Protein AF-A0A7G8WCY5-F1 (afdb_monomer)

Solvent-accessible surface area (backbone atoms only — not comparable to full-atom values): 10434 Å² total; per-residue (Å²): 122,79,74,61,56,57,56,55,52,57,62,65,61,63,67,68,77,72,68,77,76,74,60,59,56,61,52,53,50,49,52,48,36,72,73,48,46,48,73,78,58,65,67,97,54,50,36,30,40,34,45,41,48,87,34,16,35,56,84,77,87,70,72,72,60,52,66,82,72,78,49,89,73,89,59,45,85,53,45,38,66,47,57,78,58,55,61,50,32,74,36,85,90,29,90,60,20,52,54,87,59,90,84,58,59,69,85,56,36,41,85,38,97,58,63,79,78,78,68,34,29,46,28,37,42,73,52,24,28,45,74,89,59,65,80,50,34,35,33,42,40,36,44,36,45,93,52,39,38,36,36,35,36,37,33,25,45,86,84,56,46,78,75,52,72,47,78,49,77,45,73,62,83,78,86,128

Sequence (176 aa):
MKKYILLIFLLNLGIGIAQTEFPFYEQIAFDFYQSKLIDSFPTKKKVKVYPYVMDFHPSGNAFSYPNCLGVTWKGSEQFKKLESYVETQNNIDSERFELDFTKLNKRKFKIKKRGIGNYPRLHITAPHKEKNGTDRIFLNIHETHKDIYVTYYLEFNEKGQIIDWCKGIDEIIRTY

Secondary structure (DSSP, 8-state):
-HHHHHHHHHHHT-----------HHHHHHHHIIIIIHHHS--SSPEEE-SBHHHHSPSS------TTTT----SGGGEEE-HHHHHHHTSTT-TTSB---TT--TTTEEE-SSS-SPSSEEEEPPPEEESSS-S-EEEEEEEE-SSEEEEEEEEE-TTS-EEEEEEEEEE-----

Structure (mmCIF, N/CA/C/O backbone):
data_AF-A0A7G8WCY5-F1
#
_entry.id   AF-A0A7G8WCY5-F1
#
loop_
_atom_site.group_PDB
_atom_site.id
_atom_site.type_symbol
_atom_site.label_atom_id
_atom_site.label_alt_id
_atom_site.label_comp_id
_atom_site.label_asym_id
_atom_site.label_entity_id
_atom_site.label_seq_id
_atom_site.pdbx_PDB_ins_code
_atom_site.Cartn_x
_atom_site.Cartn_y
_atom_site.Cartn_z
_atom_site.occupancy
_atom_site.B_iso_or_equiv
_atom_site.auth_seq_id
_atom_site.auth_comp_id
_atom_site.auth_asym_id
_atom_site.auth_atom_id
_atom_site.pdbx_PDB_model_num
ATOM 1 N N . MET A 1 1 ? -43.085 8.618 39.412 1.00 48.75 1 MET A N 1
ATOM 2 C CA . MET A 1 1 ? -43.301 7.864 38.153 1.00 48.75 1 MET A CA 1
ATOM 3 C C . MET A 1 1 ? -42.954 8.639 36.875 1.00 48.75 1 MET A C 1
ATOM 5 O O . MET A 1 1 ? -42.453 8.015 35.958 1.00 48.75 1 MET A O 1
ATOM 9 N N . LYS A 1 2 ? -43.107 9.975 36.798 1.00 48.22 2 LYS A N 1
ATOM 10 C CA . LYS A 1 2 ? -42.725 10.755 35.593 1.00 48.22 2 LYS A CA 1
ATOM 11 C C . LYS A 1 2 ? -41.208 10.889 35.327 1.00 48.22 2 LYS A C 1
ATOM 13 O O . LYS A 1 2 ? -40.821 11.056 34.181 1.00 48.22 2 LYS A O 1
ATOM 18 N N . LYS A 1 3 ? -40.345 10.787 36.352 1.00 53.03 3 LYS A N 1
ATOM 19 C CA . LYS A 1 3 ? -38.878 10.953 36.206 1.00 53.03 3 LYS A CA 1
ATOM 20 C C . LYS A 1 3 ? -38.159 9.744 35.584 1.00 53.03 3 LYS A C 1
ATOM 22 O O . LYS A 1 3 ? -37.120 9.922 34.965 1.00 53.03 3 LYS A O 1
ATOM 27 N N . TYR A 1 4 ? -38.723 8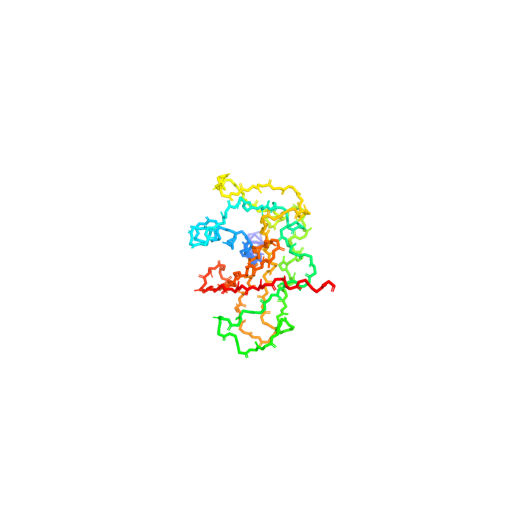.540 35.703 1.00 55.97 4 TYR A N 1
ATOM 28 C CA . TYR A 1 4 ? -38.122 7.315 35.153 1.00 55.97 4 TYR A CA 1
ATOM 29 C C . TYR A 1 4 ? -38.339 7.170 33.642 1.00 55.97 4 TYR A C 1
ATOM 31 O O . TYR A 1 4 ? -37.527 6.555 32.961 1.00 55.97 4 TYR A O 1
ATOM 39 N N . ILE A 1 5 ? -39.393 7.792 33.105 1.00 60.16 5 ILE A N 1
ATOM 40 C CA . ILE A 1 5 ? -39.714 7.754 31.672 1.00 60.16 5 ILE A CA 1
ATOM 41 C C . ILE A 1 5 ? -38.663 8.528 30.860 1.00 60.16 5 ILE A C 1
ATOM 43 O O . ILE A 1 5 ? -38.271 8.084 29.786 1.00 60.16 5 ILE A O 1
ATOM 47 N N . LEU A 1 6 ? -38.138 9.634 31.403 1.00 55.09 6 LEU A N 1
ATOM 48 C CA . LEU A 1 6 ? -37.107 10.444 30.744 1.00 55.09 6 LEU A CA 1
ATOM 49 C C . LEU A 1 6 ? -35.766 9.694 30.616 1.00 55.09 6 LEU A C 1
ATOM 51 O O . LEU A 1 6 ? -35.076 9.831 29.611 1.00 55.09 6 LEU A O 1
ATOM 55 N N . LEU A 1 7 ? -35.422 8.867 31.611 1.00 55.22 7 LEU A N 1
ATOM 56 C CA . LEU A 1 7 ? -34.182 8.083 31.624 1.00 55.22 7 LEU A CA 1
ATOM 57 C C . LEU A 1 7 ? -34.215 6.950 30.583 1.00 55.22 7 LEU A C 1
ATOM 59 O O . LEU A 1 7 ? -33.222 6.702 29.910 1.00 55.22 7 LEU A O 1
ATOM 63 N N . ILE A 1 8 ? -35.379 6.316 30.397 1.00 59.06 8 ILE A N 1
ATOM 64 C CA . ILE A 1 8 ? -35.596 5.281 29.372 1.00 59.06 8 ILE A CA 1
ATOM 65 C C . ILE A 1 8 ? -35.585 5.900 27.963 1.00 59.06 8 ILE A C 1
ATOM 67 O O . ILE A 1 8 ? -35.074 5.294 27.026 1.00 59.06 8 ILE A O 1
ATOM 71 N N . PHE A 1 9 ? -36.086 7.129 27.807 1.00 55.31 9 PHE A N 1
ATOM 72 C CA . PHE A 1 9 ? -36.052 7.842 26.525 1.00 55.31 9 PHE A CA 1
ATOM 73 C C . PHE A 1 9 ? -34.627 8.265 26.123 1.00 55.31 9 PHE A C 1
ATOM 75 O O . PHE A 1 9 ? -34.272 8.169 24.954 1.00 55.31 9 PHE A O 1
ATOM 82 N N . LEU A 1 10 ? -33.786 8.660 27.088 1.00 56.41 10 LEU A N 1
ATOM 83 C CA . LEU A 1 10 ? -32.370 8.982 26.855 1.00 56.41 10 LEU A CA 1
ATOM 84 C C . LEU A 1 10 ? -31.518 7.739 26.550 1.00 56.41 10 LEU A C 1
ATOM 86 O O . LEU A 1 10 ? -30.616 7.816 25.723 1.00 56.41 10 LEU A O 1
ATOM 90 N N . LEU A 1 11 ? -31.830 6.590 27.158 1.00 52.22 11 LEU A N 1
ATOM 91 C CA . LEU A 1 11 ? -31.162 5.314 26.864 1.00 52.22 11 LEU A CA 1
ATOM 92 C C . LEU A 1 11 ? -31.537 4.754 25.479 1.00 52.22 11 LEU A C 1
ATOM 94 O O . LEU A 1 11 ? -30.696 4.141 24.830 1.00 52.22 11 LEU A O 1
ATOM 98 N N . ASN A 1 12 ? -32.755 5.019 24.991 1.00 50.38 12 ASN A N 1
ATOM 99 C CA . ASN A 1 12 ? -33.193 4.643 23.637 1.00 50.38 12 ASN A CA 1
ATOM 100 C C . ASN A 1 12 ? -32.779 5.650 22.546 1.00 50.38 12 ASN A C 1
ATOM 102 O O . ASN A 1 12 ? -32.843 5.328 21.363 1.00 50.38 12 ASN A O 1
ATOM 106 N N . LEU A 1 13 ? -32.332 6.854 22.925 1.00 47.16 13 LEU A N 1
ATOM 107 C CA . LEU A 1 13 ? -31.670 7.813 22.028 1.00 47.16 13 LEU A CA 1
ATOM 108 C C . LEU A 1 13 ? -30.189 7.490 21.805 1.00 47.16 13 LEU A C 1
ATOM 110 O O . LEU A 1 13 ? -29.532 8.164 21.015 1.00 47.16 13 LEU A O 1
ATOM 114 N N . GLY A 1 14 ? -29.691 6.402 22.401 1.00 41.78 14 GLY A N 1
ATOM 115 C CA . GLY A 1 14 ? -28.524 5.668 21.922 1.00 41.78 14 GLY A CA 1
ATOM 116 C C . GLY A 1 14 ? -28.803 4.992 20.578 1.00 41.78 14 GLY A C 1
ATOM 117 O O . GLY A 1 14 ? -28.513 3.812 20.403 1.00 41.78 14 GLY A O 1
ATOM 118 N N . ILE A 1 15 ? -29.353 5.735 19.612 1.00 49.16 15 ILE A N 1
ATOM 119 C CA . ILE A 1 15 ? -29.101 5.479 18.203 1.00 49.16 15 ILE A CA 1
ATOM 120 C C . ILE A 1 15 ? -27.609 5.745 18.074 1.00 49.16 15 ILE A C 1
ATOM 122 O O . ILE A 1 15 ? -27.169 6.860 17.800 1.00 49.16 15 ILE A O 1
ATOM 126 N N . GLY A 1 16 ? -26.823 4.715 18.383 1.00 42.88 16 GLY A N 1
ATOM 127 C CA . GLY A 1 16 ? -25.468 4.624 17.912 1.00 42.88 16 GLY A CA 1
ATOM 128 C C . GLY A 1 16 ? -25.581 4.848 16.420 1.00 42.88 16 GLY A C 1
ATOM 129 O O . GLY A 1 16 ? -26.074 3.992 15.686 1.00 42.88 16 GLY A O 1
ATOM 130 N N . ILE A 1 17 ? -25.176 6.035 15.982 1.00 42.72 17 ILE A N 1
ATOM 131 C CA . ILE A 1 17 ? -24.638 6.195 14.652 1.00 42.72 17 ILE A CA 1
ATOM 132 C C . ILE A 1 17 ? -23.461 5.229 14.688 1.00 42.72 17 ILE A C 1
ATOM 134 O O . ILE A 1 17 ? -22.381 5.570 15.161 1.00 42.72 17 ILE A O 1
ATOM 138 N N . ALA A 1 18 ? -23.708 3.972 14.319 1.00 41.53 18 ALA A N 1
ATOM 139 C CA . ALA A 1 18 ? -22.669 3.046 13.943 1.00 41.53 18 ALA A CA 1
ATOM 140 C C . ALA A 1 18 ? -22.109 3.656 12.663 1.00 41.53 18 ALA A C 1
ATOM 142 O O . ALA A 1 18 ? -22.513 3.307 11.555 1.00 41.53 18 ALA A O 1
ATOM 143 N N . GLN A 1 19 ? -21.289 4.692 12.843 1.00 49.94 19 GLN A N 1
ATOM 144 C CA . GLN A 1 19 ? -20.466 5.273 11.814 1.00 49.94 19 GLN A CA 1
ATOM 145 C C . GLN A 1 19 ? -19.702 4.070 11.294 1.00 49.94 19 GLN A C 1
ATOM 147 O O . GLN A 1 19 ? -18.938 3.461 12.037 1.00 49.94 19 GLN A O 1
ATOM 152 N N . THR A 1 20 ? -20.084 3.604 10.107 1.00 55.47 20 THR A N 1
ATOM 153 C CA . THR A 1 20 ? -19.572 2.352 9.569 1.00 55.47 20 THR A CA 1
ATOM 154 C C . THR A 1 20 ? -18.086 2.579 9.378 1.00 55.47 20 THR A C 1
ATOM 156 O O . THR A 1 20 ? -17.671 3.331 8.497 1.00 55.47 20 THR A O 1
ATOM 159 N N . GLU A 1 21 ? -17.300 2.058 10.312 1.00 69.31 21 GLU A N 1
ATOM 160 C CA . GLU A 1 21 ? -15.882 2.332 10.372 1.00 69.31 21 GLU A CA 1
ATOM 161 C C . GLU A 1 21 ? -15.253 1.581 9.206 1.00 69.31 21 GLU A C 1
ATOM 163 O O . GLU A 1 21 ? -15.229 0.351 9.170 1.00 69.31 21 GLU A O 1
ATOM 168 N N . PHE A 1 22 ? -14.837 2.322 8.180 1.00 80.31 22 PHE A N 1
ATOM 169 C CA . PHE A 1 22 ? -14.157 1.709 7.051 1.00 80.31 22 PHE A CA 1
ATOM 170 C C . PHE A 1 22 ? -12.869 1.050 7.559 1.00 80.31 22 PHE A C 1
ATOM 172 O O . PHE A 1 22 ? -12.156 1.661 8.359 1.00 80.31 22 PHE A O 1
ATOM 179 N N . PRO A 1 23 ? -12.526 -0.155 7.091 1.00 88.12 23 PRO A N 1
ATOM 180 C CA . PRO A 1 23 ? -11.232 -0.737 7.396 1.00 88.12 23 PRO A CA 1
ATOM 181 C C . PRO A 1 23 ? -10.120 0.132 6.794 1.00 88.12 23 PRO A C 1
ATOM 183 O O . PRO A 1 23 ? -10.304 0.768 5.754 1.00 88.12 23 PRO A O 1
ATOM 186 N N . PHE A 1 24 ? -8.948 0.149 7.430 1.00 92.62 24 PHE A N 1
ATOM 187 C CA . PHE A 1 24 ? -7.780 0.841 6.888 1.00 92.62 24 PHE A CA 1
ATOM 188 C C . PHE A 1 24 ? -7.178 0.023 5.731 1.00 92.62 24 PHE A C 1
ATOM 190 O O . PHE A 1 24 ? -6.258 -0.775 5.914 1.00 92.62 24 PHE A O 1
ATOM 197 N N . TYR A 1 25 ? -7.730 0.201 4.529 1.00 94.62 25 TYR A N 1
ATOM 198 C CA . TYR A 1 25 ? -7.400 -0.594 3.342 1.00 94.62 25 TYR A CA 1
ATOM 199 C C . TYR A 1 25 ? -5.905 -0.586 3.006 1.00 94.62 25 TYR A C 1
ATOM 201 O O . TYR A 1 25 ? -5.357 -1.627 2.647 1.00 94.62 25 TYR A O 1
ATOM 209 N N . GLU A 1 26 ? -5.220 0.551 3.149 1.00 95.69 26 GLU A N 1
ATOM 210 C CA . GLU A 1 26 ? -3.789 0.651 2.862 1.00 95.69 26 GLU A CA 1
ATOM 211 C C . GLU A 1 26 ? -2.936 -0.143 3.850 1.00 95.69 26 GLU A C 1
ATOM 213 O O . GLU A 1 26 ? -1.957 -0.756 3.424 1.00 95.69 26 GLU A O 1
ATOM 218 N N . GLN A 1 27 ? -3.323 -0.208 5.128 1.00 96.25 27 GLN A N 1
ATOM 219 C CA . GLN A 1 27 ? -2.646 -1.068 6.100 1.00 96.25 27 GLN A CA 1
ATOM 220 C C . GLN A 1 27 ? -2.814 -2.542 5.731 1.00 96.25 27 GLN A C 1
ATOM 222 O O . GLN A 1 27 ? -1.837 -3.285 5.693 1.00 96.25 27 GLN A O 1
ATOM 227 N N . ILE A 1 28 ? -4.032 -2.961 5.377 1.00 96.62 28 ILE A N 1
ATOM 228 C CA . ILE A 1 28 ? -4.314 -4.351 4.989 1.00 96.62 28 ILE A CA 1
ATOM 229 C C . ILE A 1 28 ? -3.548 -4.720 3.712 1.00 96.62 28 ILE A C 1
ATOM 231 O O . ILE A 1 28 ? -2.937 -5.787 3.626 1.00 96.62 28 ILE A O 1
ATOM 235 N N . ALA A 1 29 ? -3.537 -3.823 2.727 1.00 97.56 29 ALA A N 1
ATOM 236 C CA . ALA A 1 29 ? -2.776 -3.978 1.495 1.00 97.56 29 ALA A CA 1
ATOM 237 C C . ALA A 1 29 ? -1.271 -4.095 1.773 1.00 97.56 29 ALA A C 1
ATOM 239 O O . ALA A 1 29 ? -0.598 -4.987 1.247 1.00 97.56 29 ALA A O 1
ATOM 240 N N . PHE A 1 30 ? -0.742 -3.223 2.631 1.00 97.81 30 PHE A N 1
ATOM 241 C CA . PHE A 1 30 ? 0.650 -3.263 3.049 1.00 97.81 30 PHE A CA 1
ATOM 242 C C . PHE A 1 30 ? 1.000 -4.586 3.736 1.00 97.81 30 PHE A C 1
ATOM 244 O O . PHE A 1 30 ? 1.987 -5.225 3.363 1.00 97.81 30 PHE A O 1
ATOM 251 N N . ASP A 1 31 ? 0.165 -5.029 4.676 1.00 97.38 31 ASP A N 1
ATOM 252 C CA . ASP A 1 31 ? 0.314 -6.289 5.405 1.00 97.38 31 ASP A CA 1
ATOM 253 C C . ASP A 1 31 ? 0.308 -7.497 4.471 1.00 97.38 31 ASP A C 1
ATOM 255 O O . ASP A 1 31 ? 1.155 -8.392 4.583 1.00 97.38 31 ASP A O 1
ATOM 259 N N . PHE A 1 32 ? -0.581 -7.496 3.481 1.00 97.69 32 PHE A N 1
ATOM 260 C CA . PHE A 1 32 ? -0.608 -8.507 2.431 1.00 97.69 32 PHE A CA 1
ATOM 261 C C . PHE A 1 32 ? 0.667 -8.494 1.580 1.00 97.69 32 PHE A C 1
ATOM 263 O O . PHE A 1 32 ? 1.257 -9.545 1.310 1.00 97.69 32 PHE A O 1
ATOM 270 N N . TYR A 1 33 ? 1.153 -7.310 1.201 1.00 97.69 33 TYR A N 1
ATOM 271 C CA . TYR A 1 33 ? 2.394 -7.189 0.447 1.00 97.69 33 TYR A CA 1
ATOM 272 C C . TYR A 1 33 ? 3.597 -7.722 1.227 1.00 97.69 33 TYR A C 1
ATOM 274 O O . TYR A 1 33 ? 4.365 -8.523 0.688 1.00 97.69 33 TYR A O 1
ATOM 282 N N . GLN A 1 34 ? 3.756 -7.319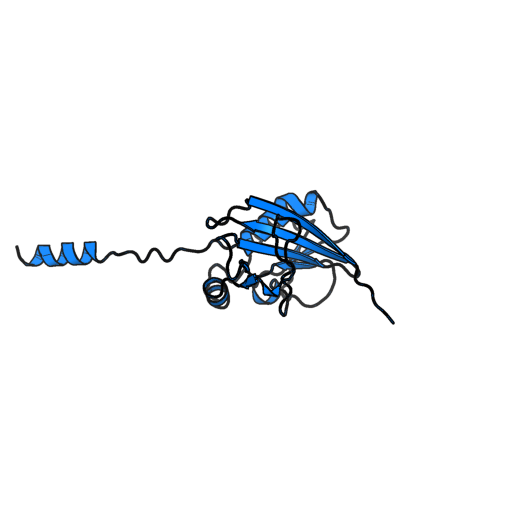 2.493 1.00 96.38 34 GLN A N 1
ATOM 283 C CA . GLN A 1 34 ? 4.912 -7.720 3.299 1.00 96.38 34 GLN A CA 1
ATOM 284 C C . GLN A 1 34 ? 4.905 -9.198 3.698 1.00 96.38 34 GLN A C 1
ATOM 286 O O . GLN A 1 34 ? 5.978 -9.763 3.902 1.00 96.38 34 GLN A O 1
ATOM 291 N N . SER A 1 35 ? 3.727 -9.812 3.826 1.00 95.31 35 SER A N 1
ATOM 292 C CA . SER A 1 35 ? 3.594 -11.211 4.247 1.00 95.31 35 SER A CA 1
ATOM 293 C C . SER A 1 35 ? 3.606 -12.197 3.081 1.00 95.31 35 SER A C 1
ATOM 295 O O . SER A 1 35 ? 4.047 -13.331 3.257 1.00 95.31 35 SER A O 1
ATOM 297 N N . LYS A 1 36 ? 3.135 -11.786 1.895 1.00 95.81 36 LYS A N 1
ATOM 298 C CA . LYS A 1 36 ? 2.924 -12.693 0.759 1.00 95.81 36 LYS A CA 1
ATOM 299 C C . LYS A 1 36 ? 3.655 -12.264 -0.509 1.00 95.81 36 LYS A C 1
ATOM 301 O O . LYS A 1 36 ? 4.379 -13.065 -1.107 1.00 95.81 36 LYS A O 1
ATOM 306 N N . LEU A 1 37 ? 3.459 -11.021 -0.949 1.00 96.06 37 LEU A N 1
ATOM 307 C CA . LEU A 1 37 ? 3.897 -10.597 -2.285 1.00 96.06 37 LEU A CA 1
ATOM 308 C C . LEU A 1 37 ? 5.415 -10.440 -2.379 1.00 96.06 37 LEU A C 1
ATOM 310 O O . LEU A 1 37 ? 6.009 -10.946 -3.327 1.00 96.06 37 LEU A O 1
ATOM 314 N N . ILE A 1 38 ? 6.051 -9.817 -1.384 1.00 95.19 38 ILE A N 1
ATOM 315 C CA . ILE A 1 38 ? 7.507 -9.593 -1.382 1.00 95.19 38 ILE A CA 1
ATOM 316 C C . ILE A 1 38 ? 8.319 -10.898 -1.318 1.00 95.19 38 ILE A C 1
ATOM 318 O O . ILE A 1 38 ? 9.480 -10.931 -1.721 1.00 95.19 38 ILE A O 1
ATOM 322 N N . ASP A 1 39 ? 7.719 -11.984 -0.833 1.00 93.31 39 ASP A N 1
ATOM 323 C CA . ASP A 1 39 ? 8.357 -13.303 -0.753 1.00 93.31 39 ASP A CA 1
ATOM 324 C C . ASP A 1 39 ? 8.186 -14.071 -2.061 1.00 93.31 39 ASP A C 1
ATOM 326 O O . ASP A 1 39 ? 9.114 -14.735 -2.517 1.00 93.31 39 ASP A O 1
ATOM 330 N N . SER A 1 40 ? 7.021 -13.916 -2.694 1.00 95.19 40 SER A N 1
ATOM 331 C CA . SER A 1 40 ? 6.714 -14.508 -3.998 1.00 95.19 40 SER A CA 1
ATOM 332 C C . SER A 1 40 ? 7.467 -13.811 -5.138 1.00 95.19 40 SER A C 1
ATOM 334 O O . SER A 1 40 ? 7.859 -14.446 -6.115 1.00 95.19 40 SER A O 1
ATOM 336 N N . PHE A 1 41 ? 7.692 -12.501 -5.012 1.00 93.44 41 PHE A N 1
ATOM 337 C CA . PHE A 1 41 ? 8.351 -11.660 -6.010 1.00 93.44 41 PHE A CA 1
ATOM 338 C C . PHE A 1 41 ? 9.453 -10.816 -5.351 1.00 93.44 41 PHE A C 1
ATOM 340 O O . PHE A 1 41 ? 9.297 -9.608 -5.171 1.00 93.44 41 PHE A O 1
ATOM 347 N N . PRO A 1 42 ? 10.577 -11.439 -4.961 1.00 90.31 42 PRO A N 1
ATOM 348 C CA . PRO A 1 42 ? 11.600 -10.769 -4.174 1.00 90.31 42 PRO A CA 1
ATOM 349 C C . PRO A 1 42 ? 12.334 -9.682 -4.956 1.00 90.31 42 PRO A C 1
ATOM 351 O O . PRO A 1 42 ? 12.744 -9.856 -6.107 1.00 90.31 42 PRO A O 1
ATOM 354 N N . THR A 1 43 ? 12.601 -8.567 -4.279 1.00 90.19 43 THR A N 1
ATOM 355 C CA . THR A 1 43 ? 13.413 -7.474 -4.812 1.00 90.19 43 THR A CA 1
ATOM 356 C C . THR A 1 43 ? 14.887 -7.638 -4.437 1.00 90.19 43 THR A C 1
ATOM 358 O O . THR A 1 43 ? 15.238 -7.986 -3.310 1.00 90.19 43 THR A O 1
ATOM 361 N N . LYS A 1 44 ? 15.800 -7.300 -5.360 1.00 89.81 44 LYS A N 1
ATOM 362 C CA . LYS A 1 44 ? 17.256 -7.327 -5.088 1.00 89.81 44 LYS A CA 1
ATOM 363 C C . LYS A 1 44 ? 17.687 -6.319 -4.013 1.00 89.81 44 LYS A C 1
ATOM 365 O O . LYS A 1 44 ? 18.680 -6.520 -3.322 1.00 89.81 44 LYS A O 1
ATOM 370 N N . LYS A 1 45 ? 16.981 -5.190 -3.914 1.00 93.62 45 LYS A N 1
ATOM 371 C CA . LYS A 1 45 ? 17.242 -4.101 -2.959 1.00 93.62 45 LYS A CA 1
ATOM 372 C C . LYS A 1 45 ? 16.073 -3.980 -1.993 1.00 93.62 45 LYS A C 1
ATOM 374 O O . LYS A 1 45 ? 14.940 -4.255 -2.376 1.00 93.62 45 LYS A O 1
ATOM 379 N N . LYS A 1 46 ? 16.337 -3.473 -0.784 1.00 95.44 46 LYS A N 1
ATOM 380 C CA . LYS A 1 46 ? 15.276 -3.198 0.192 1.00 95.44 46 LYS A CA 1
ATOM 381 C C . LYS A 1 46 ? 14.246 -2.223 -0.372 1.00 95.44 46 LYS A C 1
ATOM 383 O O . LYS A 1 46 ? 14.628 -1.155 -0.864 1.00 95.44 46 LYS A O 1
ATOM 388 N N . VAL A 1 47 ? 12.972 -2.569 -0.235 1.00 96.06 47 VAL A N 1
ATOM 389 C CA . VAL A 1 47 ? 11.847 -1.720 -0.632 1.00 96.06 47 VAL A CA 1
ATOM 390 C C . VAL A 1 47 ? 11.695 -0.595 0.381 1.00 96.06 47 VAL A C 1
ATOM 392 O O . VAL A 1 47 ? 11.711 -0.819 1.595 1.00 96.06 47 VAL A O 1
ATOM 395 N N . LYS A 1 48 ? 11.622 0.643 -0.107 1.00 96.25 48 LYS A N 1
ATOM 396 C CA . LYS A 1 48 ? 11.376 1.803 0.751 1.00 96.25 48 LYS A CA 1
ATOM 397 C C . LYS A 1 48 ? 9.884 1.961 0.987 1.00 96.25 48 LYS A C 1
ATOM 399 O O . LYS A 1 48 ? 9.118 1.881 0.035 1.00 96.25 48 LYS A O 1
ATOM 404 N N . VAL A 1 49 ? 9.519 2.190 2.239 1.00 96.19 49 VAL A N 1
ATOM 405 C CA . VAL A 1 49 ? 8.134 2.367 2.689 1.00 96.19 49 VAL A CA 1
ATOM 406 C C . VAL A 1 49 ? 8.041 3.644 3.508 1.00 96.19 49 VAL A C 1
ATOM 408 O O . VAL A 1 49 ? 9.036 4.061 4.120 1.00 96.19 49 VAL A O 1
ATOM 411 N N . TYR A 1 50 ? 6.866 4.257 3.497 1.00 94.88 50 TYR A N 1
ATOM 412 C CA . TYR A 1 50 ? 6.634 5.576 4.067 1.00 94.88 50 TYR A CA 1
ATOM 413 C C . TYR A 1 50 ? 5.455 5.510 5.034 1.00 94.88 50 TYR A C 1
ATOM 415 O O . TYR A 1 50 ? 4.461 4.883 4.688 1.00 94.88 50 TYR A O 1
ATOM 423 N N . PRO A 1 51 ? 5.575 6.086 6.239 1.00 92.69 51 PRO A N 1
ATOM 424 C CA . PRO A 1 51 ? 4.567 5.915 7.277 1.00 92.69 51 PRO A CA 1
ATOM 425 C C . PRO A 1 51 ? 3.314 6.747 6.999 1.00 92.69 51 PRO A C 1
ATOM 427 O O . PRO A 1 51 ? 2.216 6.227 7.107 1.00 92.69 51 PRO A O 1
ATOM 430 N N . TYR A 1 52 ? 3.462 8.006 6.585 1.00 92.75 52 TYR A N 1
ATOM 431 C CA . TYR A 1 52 ? 2.346 8.948 6.498 1.00 92.75 52 TYR A CA 1
ATOM 432 C C . TYR A 1 52 ? 1.628 8.908 5.153 1.00 92.75 52 TYR A C 1
ATOM 434 O O . TYR A 1 52 ? 2.273 8.781 4.107 1.00 92.75 52 TYR A O 1
ATOM 442 N N . VAL A 1 53 ? 0.307 9.107 5.179 1.00 90.25 53 VAL A N 1
ATOM 443 C CA . VAL A 1 53 ? -0.573 9.070 3.996 1.00 90.25 53 VAL A CA 1
ATOM 444 C C . VAL A 1 53 ? -0.082 9.950 2.854 1.00 90.25 53 VAL A C 1
ATOM 446 O O . VAL A 1 53 ? -0.013 9.507 1.710 1.00 90.25 53 VAL A O 1
ATOM 449 N N . MET A 1 54 ? 0.405 11.146 3.178 1.00 88.62 54 MET A N 1
ATOM 450 C CA . MET A 1 54 ? 0.936 12.100 2.202 1.00 88.62 54 MET A CA 1
ATOM 451 C C . MET A 1 54 ? 2.199 11.612 1.475 1.00 88.62 54 MET A C 1
ATOM 453 O O . MET A 1 54 ? 2.542 12.151 0.425 1.00 88.62 54 MET A O 1
ATOM 457 N N . ASP A 1 55 ? 2.903 10.621 2.027 1.00 91.00 55 ASP A N 1
ATOM 458 C CA . ASP A 1 55 ? 4.144 10.082 1.474 1.00 91.00 55 ASP A CA 1
ATOM 459 C C . ASP A 1 55 ? 3.976 8.706 0.821 1.00 91.00 55 ASP A C 1
ATOM 461 O O . ASP A 1 55 ? 4.738 8.382 -0.094 1.00 91.00 55 ASP A O 1
ATOM 465 N N . PHE A 1 56 ? 3.038 7.876 1.294 1.00 91.62 56 PHE A N 1
ATOM 466 C CA . PHE A 1 56 ? 2.777 6.572 0.678 1.00 91.62 56 PHE A CA 1
ATOM 467 C C . PHE A 1 56 ? 1.705 6.627 -0.410 1.00 91.62 56 PHE A C 1
ATOM 469 O O . PHE A 1 56 ? 1.712 5.753 -1.279 1.00 91.62 56 PHE A O 1
ATOM 476 N N . HIS A 1 57 ? 0.822 7.631 -0.424 1.00 91.75 57 HIS A N 1
ATOM 477 C CA . HIS A 1 57 ? -0.044 7.858 -1.577 1.00 91.75 57 HIS A CA 1
ATOM 478 C C . HIS A 1 57 ? 0.776 8.408 -2.750 1.00 91.75 57 HIS A C 1
ATOM 480 O O . HIS A 1 57 ? 1.554 9.351 -2.589 1.00 91.75 57 HIS A O 1
ATOM 486 N N . PRO A 1 58 ? 0.616 7.852 -3.961 1.00 85.69 58 PRO A N 1
ATOM 487 C CA . PRO A 1 58 ? 1.252 8.420 -5.137 1.00 85.69 58 PRO A CA 1
ATOM 488 C C . PRO A 1 58 ? 0.660 9.802 -5.445 1.00 85.69 58 PRO A C 1
ATOM 490 O O . PRO A 1 58 ? -0.545 10.028 -5.326 1.00 85.69 58 PRO A O 1
ATOM 493 N N . SER A 1 59 ? 1.509 10.728 -5.889 1.00 78.38 59 SER A N 1
ATOM 494 C CA . SER A 1 59 ? 1.081 12.057 -6.331 1.00 78.38 59 SER A CA 1
ATOM 495 C C . SER A 1 59 ? 0.205 11.967 -7.586 1.00 78.38 59 SER A C 1
ATOM 497 O O . SER A 1 59 ? 0.577 11.284 -8.541 1.00 78.38 59 SER A O 1
ATOM 499 N N . GLY A 1 60 ? -0.900 12.715 -7.631 1.00 76.75 60 GLY A N 1
ATOM 500 C CA . GLY A 1 60 ? -1.796 12.748 -8.792 1.00 76.75 60 GLY A CA 1
ATOM 501 C C . GLY A 1 60 ? -2.753 11.552 -8.858 1.00 76.75 60 GLY A C 1
ATOM 502 O O . GLY A 1 60 ? -3.043 10.910 -7.849 1.00 76.75 60 GLY A O 1
ATOM 503 N N . ASN A 1 61 ? -3.286 11.269 -10.051 1.00 70.81 61 ASN A N 1
ATOM 504 C CA . ASN A 1 61 ? -4.147 10.108 -10.275 1.00 70.81 61 ASN A CA 1
ATOM 505 C C . ASN A 1 61 ? -3.318 8.929 -10.798 1.00 70.81 61 ASN A C 1
ATOM 507 O O . ASN A 1 61 ? -3.199 8.735 -12.003 1.00 70.81 61 ASN A O 1
ATOM 511 N N . ALA A 1 62 ? -2.706 8.174 -9.886 1.00 84.00 62 ALA A N 1
ATOM 512 C CA . ALA A 1 62 ? -1.896 7.005 -10.238 1.00 84.00 62 ALA A CA 1
ATOM 513 C C . ALA A 1 62 ? -2.685 5.685 -10.214 1.00 84.00 62 ALA A C 1
ATOM 515 O O . ALA A 1 62 ? -2.106 4.619 -10.420 1.00 84.00 62 ALA A O 1
ATOM 516 N N . PHE A 1 63 ? -3.997 5.734 -9.960 1.00 91.12 63 PHE A N 1
ATOM 517 C CA . PHE A 1 63 ? -4.814 4.530 -9.994 1.00 91.12 63 PHE A CA 1
ATOM 518 C C . PHE A 1 63 ? -4.815 3.934 -11.405 1.00 91.12 63 PHE A C 1
ATOM 520 O O . PHE A 1 63 ? -5.123 4.598 -12.396 1.00 91.12 63 PHE A O 1
ATOM 527 N N . SER A 1 64 ? -4.455 2.661 -11.479 1.00 89.31 64 SER A N 1
ATOM 528 C CA . SER A 1 64 ? -4.440 1.860 -12.702 1.00 89.31 64 SER A CA 1
ATOM 529 C C . SER A 1 64 ? -5.597 0.871 -12.622 1.00 89.31 64 SER A C 1
ATOM 531 O O . SER A 1 64 ? -5.735 0.179 -11.615 1.00 89.31 64 SER A O 1
ATOM 533 N N . TYR A 1 65 ? -6.442 0.820 -13.647 1.00 86.81 65 TYR A N 1
ATOM 534 C CA . TYR A 1 65 ? -7.611 -0.057 -13.635 1.00 86.81 65 TYR A CA 1
ATOM 535 C C . TYR A 1 65 ? -7.202 -1.550 -13.649 1.00 86.81 65 TYR A C 1
ATOM 537 O O . TYR A 1 65 ? -6.280 -1.927 -14.376 1.00 86.81 65 TYR A O 1
ATOM 545 N N . PRO A 1 66 ? -7.874 -2.419 -12.872 1.00 84.00 66 PRO A N 1
ATOM 546 C CA . PRO A 1 66 ? -7.472 -3.812 -12.688 1.00 84.00 66 PRO A CA 1
ATOM 547 C C . PRO A 1 66 ? -8.035 -4.724 -13.788 1.00 84.00 66 PRO A C 1
ATOM 549 O O . PRO A 1 66 ? -8.976 -5.489 -13.572 1.00 84.00 66 PRO A O 1
ATOM 552 N N . ASN A 1 67 ? -7.452 -4.664 -14.988 1.00 81.31 67 ASN A N 1
ATOM 553 C CA . ASN A 1 67 ? -7.896 -5.468 -16.139 1.00 81.31 67 ASN A CA 1
ATOM 554 C C . ASN A 1 67 ? -7.941 -6.987 -15.868 1.00 81.31 67 ASN A C 1
ATOM 556 O O . ASN A 1 67 ? -8.738 -7.701 -16.469 1.00 81.31 67 ASN A O 1
ATOM 560 N N . CYS A 1 68 ? -7.106 -7.475 -14.951 1.00 86.88 68 CYS A N 1
ATOM 561 C CA . CYS A 1 68 ? -7.000 -8.880 -14.580 1.00 86.88 68 CYS A CA 1
ATOM 562 C C . CYS A 1 68 ? -7.973 -9.334 -13.480 1.00 86.88 68 CYS A C 1
ATOM 564 O O . CYS A 1 68 ? -7.989 -10.520 -13.173 1.00 86.88 68 CYS A O 1
ATOM 566 N N . LEU A 1 69 ? -8.812 -8.443 -12.935 1.00 88.88 69 LEU A N 1
ATOM 567 C CA . LEU A 1 69 ? -9.828 -8.768 -11.916 1.00 88.88 69 LEU A CA 1
ATOM 568 C C . LEU A 1 69 ? -11.247 -8.810 -12.502 1.00 88.88 69 LEU A C 1
ATOM 570 O O . LEU A 1 69 ? -12.221 -8.417 -11.862 1.00 88.88 69 LEU A O 1
ATOM 574 N N . GLY A 1 70 ? -11.373 -9.222 -13.767 1.00 82.56 70 GLY A N 1
ATOM 575 C CA . GLY A 1 70 ? -12.672 -9.390 -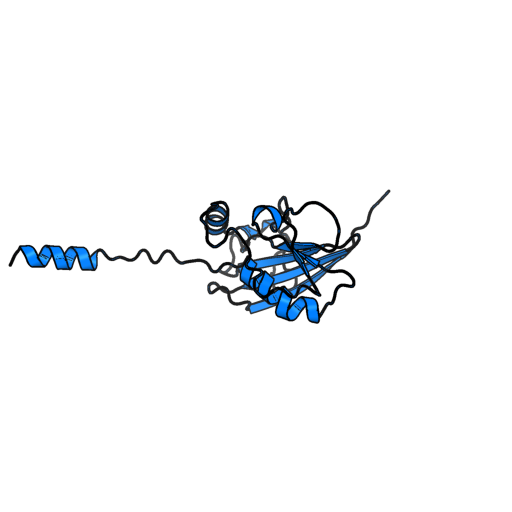14.424 1.00 82.56 70 GLY A CA 1
ATOM 576 C C . GLY A 1 70 ? -13.480 -8.097 -14.585 1.00 82.56 70 GLY A C 1
ATOM 577 O O . GLY A 1 70 ? -14.693 -8.155 -14.774 1.00 82.56 70 GLY A O 1
ATOM 578 N N . VAL A 1 71 ? -12.838 -6.926 -14.502 1.00 80.94 71 VAL A N 1
ATOM 579 C CA . VAL A 1 71 ? -13.492 -5.649 -14.805 1.00 80.94 71 VAL A CA 1
ATOM 580 C C . VAL A 1 71 ? -13.659 -5.521 -16.318 1.00 80.94 71 VAL A C 1
ATOM 582 O O . VAL A 1 71 ? -12.697 -5.615 -17.078 1.00 80.94 71 VAL A O 1
ATOM 585 N N . THR A 1 72 ? -14.897 -5.301 -16.755 1.00 68.19 72 THR A N 1
ATOM 586 C CA . THR A 1 72 ? -15.284 -5.247 -18.174 1.00 68.19 72 THR A CA 1
ATOM 587 C C . THR A 1 72 ? -14.942 -3.917 -18.850 1.00 68.19 72 THR A C 1
ATOM 589 O O . THR A 1 72 ? -14.792 -3.858 -20.072 1.00 68.19 72 THR A O 1
ATOM 592 N N . TRP A 1 73 ? -14.800 -2.847 -18.070 1.00 69.56 73 TRP A N 1
ATOM 593 C CA . TRP A 1 73 ? -14.517 -1.501 -18.558 1.00 69.56 73 TRP A CA 1
ATOM 594 C C . TRP A 1 73 ? -13.021 -1.258 -18.782 1.00 69.56 73 TRP A C 1
ATOM 596 O O . TRP A 1 73 ? -12.171 -1.736 -18.030 1.00 69.56 73 TRP A O 1
ATOM 606 N N . LYS A 1 74 ? -12.697 -0.455 -19.800 1.00 67.88 74 LYS A N 1
ATOM 607 C CA . LYS A 1 74 ? -11.328 -0.022 -20.102 1.00 67.88 74 LYS A CA 1
ATOM 608 C C . LYS A 1 74 ? -11.164 1.431 -19.668 1.00 67.88 74 LYS A C 1
ATOM 610 O O . LYS A 1 74 ? -11.786 2.292 -20.274 1.00 67.88 74 LYS A O 1
ATOM 615 N N . GLY A 1 75 ? -10.333 1.687 -18.659 1.00 79.19 75 GLY A N 1
ATOM 616 C CA . GLY A 1 75 ? -9.934 3.046 -18.281 1.00 79.19 75 GLY A CA 1
ATOM 617 C C . GLY A 1 75 ? -10.099 3.366 -16.797 1.00 79.19 75 GLY A C 1
ATOM 618 O O . GLY A 1 75 ? -11.086 3.000 -16.154 1.00 79.19 75 GLY A O 1
ATOM 619 N N . SER A 1 76 ? -9.121 4.087 -16.247 1.00 82.88 76 SER A N 1
ATOM 620 C CA . SER A 1 76 ? -9.136 4.530 -14.849 1.00 82.88 76 SER A CA 1
ATOM 621 C C . SER A 1 76 ? -10.216 5.585 -14.578 1.00 82.88 76 SER A C 1
ATOM 623 O O . SER A 1 76 ? -10.612 5.762 -13.430 1.00 82.88 76 SER A O 1
ATOM 625 N N . GLU A 1 77 ? -10.745 6.268 -15.601 1.00 86.94 77 GLU A N 1
ATOM 626 C CA . GLU A 1 77 ? -11.809 7.264 -15.432 1.00 86.94 77 GLU A CA 1
ATOM 627 C C . GLU A 1 77 ? -13.156 6.676 -14.988 1.00 86.94 77 GLU A C 1
ATOM 629 O O . GLU A 1 77 ? -14.019 7.426 -14.526 1.00 86.94 77 GLU A O 1
ATOM 634 N N . GLN A 1 78 ? -13.342 5.357 -15.088 1.00 89.06 78 GLN A N 1
ATOM 635 C CA . GLN A 1 78 ? -14.541 4.661 -14.602 1.00 89.06 78 GLN A CA 1
ATOM 636 C C . GLN A 1 78 ? -14.513 4.409 -13.090 1.00 89.06 78 GLN A C 1
ATOM 638 O O . GLN A 1 78 ? -15.512 3.990 -12.503 1.00 89.06 78 GLN A O 1
ATOM 643 N N . PHE A 1 79 ? -13.390 4.718 -12.447 1.00 91.06 79 PHE A N 1
ATOM 644 C CA . PHE A 1 79 ? -13.189 4.563 -11.019 1.00 91.06 79 PHE A CA 1
ATOM 645 C C . PHE A 1 79 ? -13.167 5.923 -10.330 1.00 91.06 79 PHE A C 1
ATOM 647 O O . PHE A 1 79 ? -12.792 6.948 -10.907 1.00 91.06 79 PHE A O 1
ATOM 654 N N . LYS A 1 80 ? -13.587 5.937 -9.070 1.00 91.44 80 LYS A N 1
ATOM 655 C CA . LYS A 1 80 ? -13.482 7.097 -8.187 1.00 91.44 80 LYS A CA 1
ATOM 656 C C . LYS A 1 80 ? -12.965 6.664 -6.828 1.00 91.44 80 LYS A C 1
ATOM 658 O O . LYS A 1 80 ? -13.258 5.557 -6.379 1.00 91.44 80 LYS A O 1
ATOM 663 N N . LYS A 1 81 ? -12.214 7.547 -6.173 1.00 92.06 81 LYS A N 1
ATOM 664 C CA . LYS A 1 81 ? -11.810 7.356 -4.779 1.00 92.06 81 LYS A CA 1
ATOM 665 C C . LYS A 1 81 ? -13.053 7.235 -3.898 1.00 92.06 81 LYS A C 1
ATOM 667 O O . LYS A 1 81 ? -14.094 7.824 -4.201 1.00 92.06 81 LYS A O 1
ATOM 672 N N . LEU A 1 82 ? -12.944 6.508 -2.793 1.00 90.06 82 LEU A N 1
ATOM 673 C CA . LEU A 1 82 ? -13.936 6.613 -1.727 1.00 90.06 82 LEU A CA 1
ATOM 674 C C . LEU A 1 82 ? -13.729 7.958 -1.010 1.00 90.06 82 LEU A C 1
ATOM 676 O O . LEU A 1 82 ? -12.913 8.063 -0.105 1.00 90.06 82 LEU A O 1
ATOM 680 N N . GLU A 1 83 ? -14.423 9.006 -1.457 1.00 83.50 83 GLU A N 1
ATOM 681 C CA . GLU A 1 83 ? -14.193 10.394 -1.010 1.00 83.50 83 GLU A CA 1
ATOM 682 C C . GLU A 1 83 ? -14.307 10.561 0.508 1.00 83.50 83 GLU A C 1
ATOM 684 O O . GLU A 1 83 ? -13.356 11.021 1.135 1.00 83.50 83 GLU A O 1
ATOM 689 N N . SER A 1 84 ? -15.394 10.070 1.114 1.00 79.00 84 SER A N 1
ATOM 690 C CA . SER A 1 84 ? -15.595 10.130 2.570 1.00 79.00 84 SER A CA 1
ATOM 691 C C . SER A 1 84 ? -14.482 9.433 3.357 1.00 79.00 84 SER A C 1
ATOM 693 O O . SER A 1 84 ? -14.159 9.836 4.467 1.00 79.00 84 SER A O 1
ATOM 695 N N . TYR A 1 85 ? -13.876 8.387 2.790 1.00 85.31 85 TYR A N 1
ATOM 696 C CA . TYR A 1 85 ? -12.730 7.708 3.388 1.00 85.31 85 TYR A CA 1
ATOM 697 C C . TYR A 1 85 ? -11.473 8.584 3.313 1.00 85.31 85 TYR A C 1
ATOM 699 O O . TYR A 1 85 ? -10.822 8.829 4.328 1.00 85.31 85 TYR A O 1
ATOM 707 N N . VAL A 1 86 ? -11.164 9.109 2.127 1.00 83.12 86 VAL A N 1
ATOM 708 C CA . VAL A 1 86 ? -9.963 9.923 1.886 1.00 83.12 86 VAL A CA 1
ATOM 709 C C . VAL A 1 86 ? -9.981 11.218 2.696 1.00 83.12 86 VAL A C 1
ATOM 711 O O . VAL A 1 86 ? -8.949 11.627 3.222 1.00 83.12 86 VAL A O 1
ATOM 714 N N . GLU A 1 87 ? -11.143 11.850 2.849 1.00 83.94 87 GLU A N 1
ATOM 715 C CA . GLU A 1 87 ? -11.288 13.044 3.688 1.00 83.94 87 GLU A CA 1
ATOM 716 C C . GLU A 1 87 ? -10.887 12.768 5.140 1.00 83.94 87 GLU A C 1
ATOM 718 O O . GLU A 1 87 ? -10.134 13.548 5.725 1.00 83.94 87 GLU A O 1
ATOM 723 N N . THR A 1 88 ? -11.301 11.624 5.700 1.00 82.81 88 THR A N 1
ATOM 724 C CA . THR A 1 88 ? -10.933 11.246 7.075 1.00 82.81 88 THR A CA 1
ATOM 725 C C . THR A 1 88 ? -9.446 10.949 7.245 1.00 82.81 88 THR A C 1
ATOM 727 O O . THR A 1 88 ? -8.909 11.174 8.326 1.00 82.81 88 THR A O 1
ATOM 730 N N . GLN A 1 89 ? -8.757 10.476 6.203 1.00 84.56 89 GLN A N 1
ATOM 731 C CA . GLN A 1 89 ? -7.319 10.190 6.269 1.00 84.56 89 GLN A CA 1
ATOM 732 C C . GLN A 1 89 ? -6.459 11.452 6.337 1.00 84.56 89 GLN A C 1
ATOM 734 O O . GLN A 1 89 ? -5.360 11.404 6.874 1.00 84.56 89 GLN A O 1
ATOM 739 N N . ASN A 1 90 ? -6.940 12.581 5.812 1.00 80.75 90 ASN A N 1
ATOM 740 C CA . ASN A 1 90 ? -6.177 13.832 5.804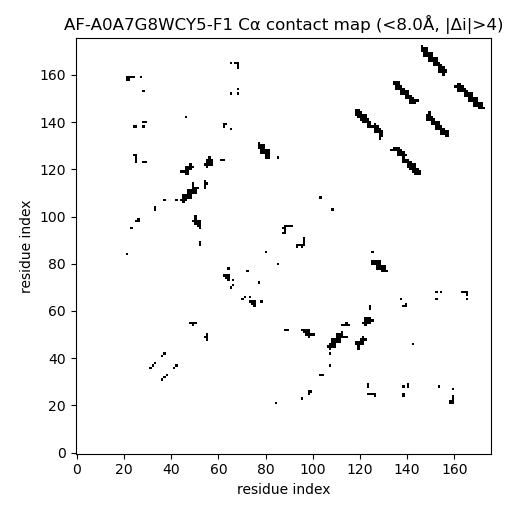 1.00 80.75 90 ASN A CA 1
ATOM 741 C C . ASN A 1 90 ? -6.101 14.507 7.184 1.00 80.75 90 ASN A C 1
ATOM 743 O O . ASN A 1 90 ? -5.360 15.477 7.348 1.00 80.75 90 ASN A O 1
ATOM 747 N N . ASN A 1 91 ? -6.857 14.021 8.172 1.00 85.12 91 ASN A N 1
ATOM 748 C CA . ASN A 1 91 ? -6.779 14.505 9.543 1.00 85.12 91 ASN A CA 1
ATOM 749 C C . ASN A 1 91 ? -5.622 13.816 10.290 1.00 85.12 91 ASN A C 1
ATOM 751 O O . ASN A 1 91 ? -5.546 12.592 10.306 1.00 85.12 91 ASN A O 1
ATOM 755 N N . ILE A 1 92 ? -4.750 14.593 10.941 1.00 83.00 92 ILE A N 1
ATOM 756 C CA . ILE A 1 92 ? -3.598 14.070 11.695 1.00 83.00 92 ILE A CA 1
ATOM 757 C C . ILE A 1 92 ? -4.003 13.193 12.888 1.00 83.00 92 ILE A C 1
ATOM 759 O O . ILE A 1 92 ? -3.263 12.283 13.247 1.00 83.00 92 ILE A O 1
ATOM 763 N N . ASP A 1 93 ? -5.189 13.424 13.457 1.00 83.44 93 ASP A N 1
ATOM 764 C CA . ASP A 1 93 ? -5.731 12.631 14.569 1.00 83.44 93 ASP A CA 1
ATOM 765 C C . ASP A 1 93 ? -6.453 11.357 14.086 1.00 83.44 93 ASP A C 1
ATOM 767 O O . ASP A 1 93 ? -7.068 10.636 14.871 1.00 83.44 93 ASP A O 1
ATOM 771 N N . SER A 1 94 ? -6.415 11.080 12.780 1.00 84.25 94 SER A N 1
ATOM 772 C CA . SER A 1 94 ? -7.010 9.886 12.190 1.00 84.25 94 SER A CA 1
ATOM 773 C C . SER A 1 94 ? -6.173 8.649 12.489 1.00 84.25 94 SER A C 1
ATOM 775 O O . SER A 1 94 ? -4.973 8.609 12.220 1.00 84.25 94 SER A O 1
ATOM 777 N N . GLU A 1 95 ? -6.832 7.571 12.909 1.00 83.31 95 GLU A N 1
ATOM 778 C CA . GLU A 1 95 ? -6.238 6.228 12.989 1.00 83.31 95 GLU A CA 1
ATOM 779 C C . GLU A 1 95 ? -5.725 5.700 11.628 1.00 83.31 95 GLU A C 1
ATOM 781 O O . GLU A 1 95 ? -5.033 4.687 11.578 1.00 83.31 95 GLU A O 1
ATOM 786 N N . ARG A 1 96 ? -6.043 6.385 10.517 1.00 88.56 96 ARG A N 1
ATOM 787 C CA . ARG A 1 96 ? -5.684 6.003 9.136 1.00 88.56 96 ARG A CA 1
ATOM 788 C C . ARG A 1 96 ? -4.678 6.943 8.482 1.00 88.56 96 ARG A C 1
ATOM 790 O O . ARG A 1 96 ? -4.484 6.900 7.267 1.00 88.56 96 ARG A O 1
ATOM 797 N N . PHE A 1 97 ? -4.076 7.823 9.277 1.00 90.12 97 PHE A N 1
ATOM 798 C CA . PHE A 1 97 ? -3.080 8.783 8.813 1.00 90.12 97 PHE A CA 1
ATOM 799 C C . PHE A 1 97 ? -1.689 8.150 8.634 1.00 90.12 97 PHE A C 1
ATOM 801 O O . PHE A 1 97 ? -0.911 8.591 7.781 1.00 90.12 97 PHE A O 1
ATOM 808 N N . GLU A 1 98 ? -1.371 7.110 9.415 1.00 93.50 98 GLU A N 1
ATOM 809 C CA . GLU A 1 98 ? -0.042 6.494 9.479 1.00 93.50 98 GLU A CA 1
ATOM 810 C C . GLU A 1 98 ? -0.105 4.959 9.420 1.00 93.50 98 GLU A C 1
ATOM 812 O O . GLU A 1 98 ? -0.883 4.337 10.137 1.00 93.50 98 GLU A O 1
ATOM 817 N N . LEU A 1 99 ? 0.740 4.340 8.590 1.00 94.75 99 LEU A N 1
ATOM 818 C CA . LEU A 1 99 ? 0.915 2.886 8.541 1.00 94.75 99 LEU A CA 1
ATOM 819 C C . LEU A 1 99 ? 1.675 2.365 9.768 1.00 94.75 99 LEU A C 1
ATOM 821 O O . LEU A 1 99 ? 2.723 2.895 10.147 1.00 94.75 99 LEU A O 1
ATOM 825 N N . ASP A 1 100 ? 1.217 1.240 10.313 1.00 95.44 100 ASP A N 1
ATOM 826 C CA . ASP A 1 100 ? 1.903 0.510 11.372 1.00 95.44 100 ASP A CA 1
ATOM 827 C C . ASP A 1 100 ? 3.024 -0.377 10.800 1.00 95.44 100 ASP A C 1
ATOM 829 O O . ASP A 1 100 ? 2.809 -1.322 10.034 1.00 95.44 100 ASP A O 1
ATOM 833 N N . PHE A 1 101 ? 4.257 -0.090 11.224 1.00 95.62 101 PHE A N 1
ATOM 834 C CA . PHE A 1 101 ? 5.464 -0.836 10.866 1.00 95.62 101 PHE A CA 1
ATOM 835 C C . PHE A 1 101 ? 6.073 -1.633 12.028 1.00 95.62 101 PHE A C 1
ATOM 837 O O . PHE A 1 101 ? 7.219 -2.086 11.923 1.00 95.62 101 PHE A O 1
ATOM 844 N N . THR A 1 102 ? 5.350 -1.837 13.131 1.00 94.19 102 THR A N 1
ATOM 845 C CA . THR A 1 102 ? 5.824 -2.581 14.313 1.00 94.19 102 THR A CA 1
ATOM 846 C C . THR A 1 102 ? 6.372 -3.966 13.961 1.00 94.19 102 THR A C 1
ATOM 848 O O . THR A 1 102 ? 7.420 -4.367 14.472 1.00 94.19 102 THR A O 1
ATOM 851 N N . LYS A 1 103 ? 5.721 -4.677 13.032 1.00 93.06 103 LYS A N 1
ATOM 852 C CA . LYS A 1 103 ? 6.096 -6.036 12.591 1.00 93.06 103 LYS A CA 1
ATOM 853 C C . LYS A 1 103 ? 6.967 -6.074 11.327 1.00 93.06 103 LYS A C 1
ATOM 855 O O . LYS A 1 103 ? 7.182 -7.141 10.753 1.00 93.06 103 LYS A O 1
ATOM 860 N N . LEU A 1 104 ? 7.503 -4.933 10.890 1.00 95.19 104 LEU A N 1
ATOM 861 C CA . LEU A 1 104 ? 8.179 -4.823 9.600 1.00 95.19 104 LEU A CA 1
ATOM 862 C C . LEU A 1 104 ? 9.494 -5.617 9.525 1.00 95.19 104 LEU A C 1
ATOM 864 O O . LEU A 1 104 ? 10.432 -5.408 10.303 1.00 95.19 104 LEU A O 1
ATOM 868 N N . ASN A 1 105 ? 9.642 -6.438 8.481 1.00 95.06 105 ASN A N 1
ATOM 869 C CA . ASN A 1 105 ? 10.898 -7.129 8.195 1.00 95.06 105 ASN A CA 1
ATOM 870 C C . ASN A 1 105 ? 11.990 -6.162 7.683 1.00 95.06 105 ASN A C 1
ATOM 872 O O . ASN A 1 105 ? 12.152 -5.925 6.483 1.00 95.06 105 ASN A O 1
ATOM 876 N N . LYS A 1 106 ? 12.835 -5.668 8.594 1.00 95.50 106 LYS A N 1
ATOM 877 C CA . LYS A 1 106 ? 13.940 -4.732 8.294 1.00 95.50 106 LYS A CA 1
ATOM 878 C C . LYS A 1 106 ? 15.015 -5.283 7.341 1.00 95.50 106 LYS A C 1
ATOM 880 O O . LYS A 1 106 ? 15.883 -4.523 6.897 1.00 95.50 106 LYS A O 1
ATOM 885 N N . ARG A 1 107 ? 15.014 -6.585 7.015 1.00 95.25 107 ARG A N 1
ATOM 886 C CA . ARG A 1 107 ? 15.898 -7.150 5.976 1.00 95.25 107 ARG A CA 1
ATOM 887 C C . ARG A 1 107 ? 15.373 -6.866 4.570 1.00 95.25 107 ARG A C 1
ATOM 889 O O . ARG A 1 107 ? 16.191 -6.615 3.692 1.00 95.25 107 ARG A O 1
ATOM 896 N N . LYS A 1 108 ? 14.051 -6.839 4.384 1.00 96.31 108 LYS A N 1
ATOM 897 C CA . LYS A 1 108 ? 13.382 -6.595 3.093 1.00 96.31 108 LYS A CA 1
ATOM 898 C C . LYS A 1 108 ? 12.982 -5.132 2.907 1.00 96.31 108 LYS A C 1
ATOM 900 O O . LYS A 1 108 ? 12.965 -4.641 1.783 1.00 96.31 108 LYS A O 1
ATOM 905 N N . PHE A 1 109 ? 12.766 -4.410 4.004 1.00 96.88 109 PHE A N 1
ATOM 906 C CA . PHE A 1 109 ? 12.226 -3.054 3.972 1.00 96.88 109 PHE A CA 1
ATOM 907 C C . PHE A 1 109 ? 13.148 -2.006 4.596 1.00 96.88 109 PHE A C 1
ATOM 909 O O . PHE A 1 109 ? 13.985 -2.296 5.456 1.00 96.88 109 PHE A O 1
ATOM 916 N N . LYS A 1 110 ? 12.980 -0.754 4.162 1.00 95.75 110 LYS A N 1
ATOM 917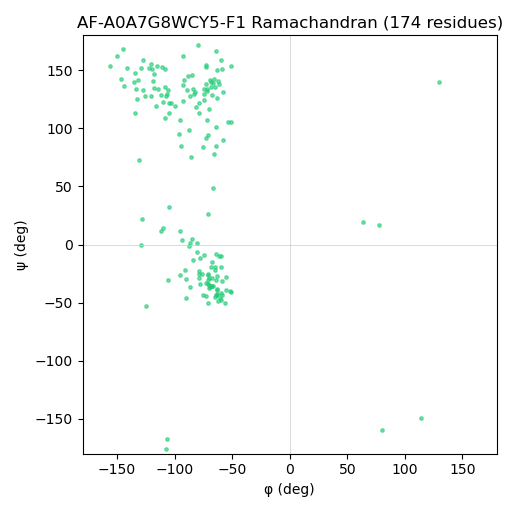 C CA . LYS A 1 110 ? 13.617 0.429 4.749 1.00 95.75 110 LYS A CA 1
ATOM 918 C C . LYS A 1 110 ? 12.591 1.547 4.922 1.00 95.75 110 LYS A C 1
ATOM 920 O O . LYS A 1 110 ? 12.158 2.132 3.936 1.00 95.75 110 LYS A O 1
ATOM 925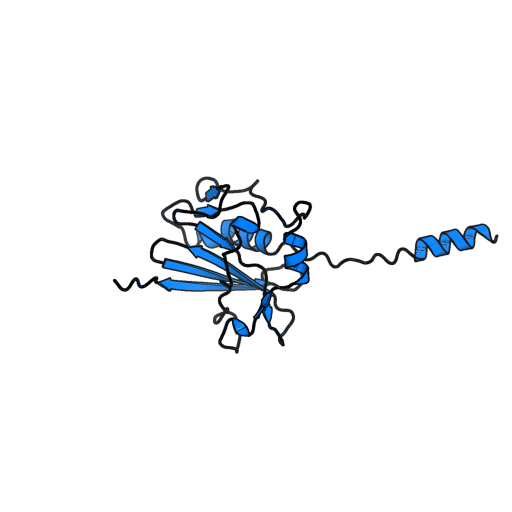 N N . ILE A 1 111 ? 12.283 1.893 6.169 1.00 95.44 111 ILE A N 1
ATOM 926 C CA . ILE A 1 111 ? 11.381 3.006 6.492 1.00 95.44 111 ILE A CA 1
ATOM 927 C C . ILE A 1 111 ? 12.051 4.334 6.121 1.00 95.44 111 ILE A C 1
ATOM 929 O O . ILE A 1 111 ? 13.241 4.555 6.393 1.00 95.44 111 ILE A O 1
ATOM 933 N N . LYS A 1 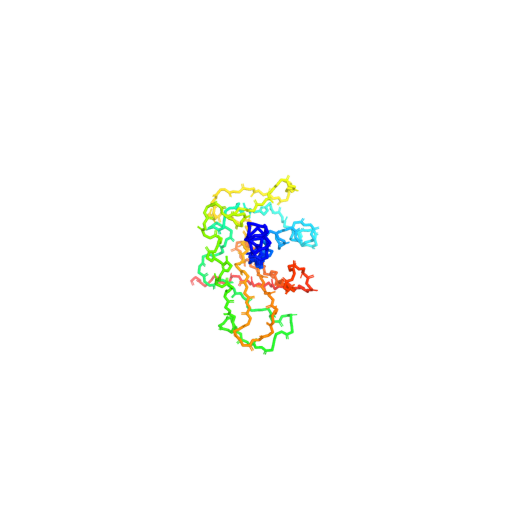112 ? 11.295 5.221 5.479 1.00 93.94 112 LYS A N 1
ATOM 934 C CA . LYS A 1 112 ? 11.702 6.577 5.113 1.00 93.94 112 LYS A CA 1
ATOM 935 C C . LYS A 1 112 ? 10.615 7.565 5.516 1.00 93.94 112 LYS A C 1
ATOM 937 O O . LYS A 1 112 ? 9.444 7.285 5.356 1.00 93.94 112 LYS A O 1
ATOM 942 N N . LYS A 1 113 ? 11.026 8.740 5.999 1.00 87.12 113 LYS A N 1
ATOM 943 C CA . LYS A 1 113 ? 10.105 9.794 6.453 1.00 87.12 113 LYS A CA 1
ATOM 944 C C . LYS A 1 113 ? 9.462 10.611 5.327 1.00 87.12 113 LYS A C 1
ATOM 946 O O . LYS A 1 113 ? 8.634 11.445 5.636 1.00 87.12 113 LYS A O 1
ATOM 951 N N . ARG A 1 114 ? 9.941 10.488 4.083 1.00 84.81 114 ARG A N 1
ATOM 952 C CA . ARG A 1 114 ? 9.475 11.286 2.938 1.00 84.81 114 ARG A CA 1
ATOM 953 C C . ARG A 1 114 ? 9.474 10.456 1.662 1.00 84.8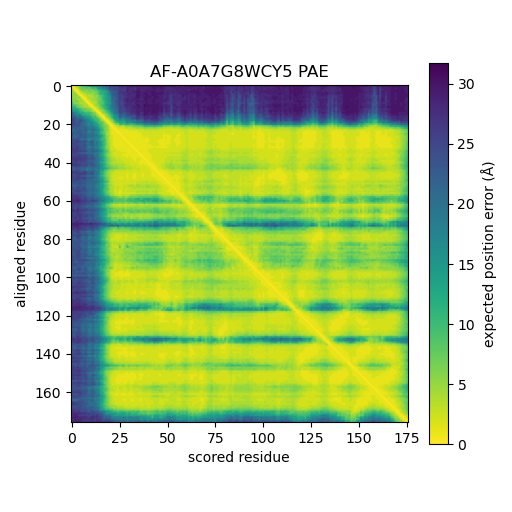1 114 ARG A C 1
ATOM 955 O O . ARG A 1 114 ? 10.493 9.807 1.404 1.00 84.81 114 ARG A O 1
ATOM 962 N N . GLY A 1 115 ? 8.414 10.562 0.858 1.00 76.81 115 GLY A N 1
ATOM 963 C CA . GLY A 1 115 ? 8.189 9.855 -0.418 1.00 76.81 115 GLY A CA 1
ATOM 964 C C . GLY A 1 115 ? 9.184 10.185 -1.546 1.00 76.81 115 GLY A C 1
ATOM 965 O O . GLY A 1 115 ? 9.224 9.537 -2.594 1.00 76.81 115 GLY A O 1
ATOM 966 N N . ILE A 1 116 ? 10.046 11.183 -1.344 1.00 73.88 116 ILE A N 1
ATOM 967 C CA . ILE A 1 116 ? 10.960 11.696 -2.369 1.00 73.88 116 ILE A CA 1
ATOM 968 C C . ILE A 1 116 ? 12.223 10.819 -2.479 1.00 73.88 116 ILE A C 1
ATOM 970 O O . ILE A 1 116 ? 12.903 10.539 -1.488 1.00 73.88 116 ILE A O 1
ATOM 974 N N . GLY A 1 117 ? 12.589 10.432 -3.708 1.00 68.62 117 GLY A N 1
ATOM 975 C CA . GLY A 1 117 ? 13.904 9.862 -4.037 1.00 68.62 117 GLY A CA 1
ATOM 976 C C . GLY A 1 117 ? 13.926 8.396 -4.499 1.00 68.62 117 GLY A C 1
ATOM 977 O O . GLY A 1 117 ? 13.017 7.917 -5.168 1.00 68.62 117 GLY A O 1
ATOM 978 N N . ASN A 1 118 ? 15.041 7.718 -4.188 1.00 80.75 118 ASN A N 1
ATOM 979 C CA . ASN A 1 118 ? 15.555 6.496 -4.834 1.00 80.75 118 ASN A CA 1
ATOM 980 C C . ASN A 1 118 ? 14.633 5.257 -4.815 1.00 80.75 118 ASN A C 1
ATOM 982 O O . ASN A 1 118 ? 13.871 5.040 -3.878 1.00 80.75 118 ASN A O 1
ATOM 986 N N . TYR A 1 119 ? 14.886 4.329 -5.744 1.00 89.31 119 TYR A N 1
ATOM 987 C CA . TYR A 1 119 ? 14.214 3.028 -5.924 1.00 89.31 119 TYR A CA 1
ATOM 988 C C . TYR A 1 119 ? 14.902 1.838 -5.205 1.00 89.31 119 TYR A C 1
ATOM 990 O O . TYR A 1 119 ? 16.073 1.966 -4.816 1.00 89.31 119 TYR A O 1
ATOM 998 N N . PRO A 1 120 ? 14.219 0.695 -4.985 1.00 93.44 120 PRO A N 1
ATOM 999 C CA . PRO A 1 120 ? 12.774 0.511 -5.113 1.00 93.44 120 PRO A CA 1
ATOM 1000 C C . PRO A 1 120 ? 12.010 1.188 -3.973 1.00 93.44 120 PRO A C 1
ATOM 1002 O O . PRO A 1 120 ? 12.568 1.389 -2.884 1.00 93.44 120 PRO A O 1
ATOM 1005 N N . ARG A 1 121 ? 10.763 1.571 -4.243 1.00 93.44 121 ARG A N 1
ATOM 1006 C CA . ARG A 1 121 ? 9.845 2.199 -3.283 1.00 93.44 121 ARG A CA 1
ATOM 1007 C C . ARG A 1 121 ? 8.426 1.684 -3.484 1.00 93.44 121 ARG A C 1
ATOM 1009 O O . ARG A 1 121 ? 8.078 1.309 -4.600 1.00 93.44 121 ARG A O 1
ATOM 1016 N N . LEU A 1 122 ? 7.656 1.692 -2.407 1.00 94.62 122 LEU A N 1
ATOM 1017 C CA . LEU A 1 122 ? 6.263 1.291 -2.389 1.00 94.62 122 LEU A CA 1
ATOM 1018 C C . LEU A 1 122 ? 5.378 2.532 -2.267 1.00 94.62 122 LEU A C 1
ATOM 1020 O O . LEU A 1 122 ? 5.591 3.342 -1.364 1.00 94.62 122 LEU A O 1
ATOM 1024 N N . HIS A 1 123 ? 4.385 2.644 -3.138 1.00 94.50 123 HIS A N 1
ATOM 1025 C CA . HIS A 1 123 ? 3.243 3.530 -2.944 1.00 94.50 123 HIS A CA 1
ATOM 1026 C C . HIS A 1 123 ? 1.965 2.703 -2.928 1.00 94.50 123 HIS A C 1
ATOM 1028 O O . HIS A 1 123 ? 1.889 1.659 -3.572 1.00 94.50 123 HIS A O 1
ATOM 1034 N N . ILE A 1 124 ? 0.965 3.179 -2.206 1.00 95.62 124 ILE A N 1
ATOM 1035 C CA . ILE A 1 124 ? -0.341 2.544 -2.101 1.00 95.62 124 ILE A CA 1
ATOM 1036 C C . ILE A 1 124 ? -1.366 3.598 -2.483 1.00 95.62 124 ILE A C 1
ATOM 1038 O O . ILE A 1 124 ? -1.310 4.714 -1.979 1.00 95.62 124 ILE A O 1
ATOM 1042 N N . THR A 1 125 ? -2.260 3.306 -3.420 1.00 95.12 125 THR A N 1
ATOM 1043 C CA . THR A 1 125 ? -3.323 4.259 -3.755 1.00 95.12 125 THR A CA 1
ATOM 1044 C C . THR A 1 125 ? -4.366 4.298 -2.645 1.00 95.12 125 THR A C 1
ATOM 1046 O O . THR A 1 125 ? -4.614 3.285 -1.997 1.00 95.12 125 THR A O 1
ATOM 1049 N N . ALA A 1 126 ? -5.080 5.416 -2.524 1.00 93.19 126 ALA A N 1
ATOM 1050 C CA . ALA A 1 126 ? -6.382 5.413 -1.862 1.00 93.19 126 ALA A CA 1
ATOM 1051 C C . ALA A 1 126 ? -7.288 4.304 -2.446 1.00 93.19 126 ALA A C 1
ATOM 1053 O O . ALA A 1 126 ? -7.128 3.945 -3.623 1.00 93.19 126 ALA A O 1
ATOM 1054 N N . PRO A 1 127 ? -8.253 3.774 -1.683 1.00 93.06 127 PRO A N 1
ATOM 1055 C CA . PRO A 1 127 ? -9.203 2.806 -2.204 1.00 93.06 127 PRO A CA 1
ATOM 1056 C C . PRO A 1 127 ? -10.158 3.480 -3.203 1.00 93.06 127 PRO A C 1
ATOM 1058 O O . PRO A 1 127 ? -10.572 4.634 -3.037 1.00 93.06 127 PRO A O 1
ATOM 1061 N N . HIS A 1 128 ? -10.486 2.755 -4.268 1.00 93.38 128 HIS A N 1
ATOM 1062 C CA . HIS A 1 128 ? -11.350 3.184 -5.361 1.00 93.38 128 HIS A CA 1
ATOM 1063 C C . HIS A 1 128 ? -12.535 2.238 -5.510 1.00 93.38 128 HIS A C 1
ATOM 1065 O O . HIS A 1 128 ? -12.436 1.048 -5.236 1.00 93.38 128 HIS A O 1
ATOM 1071 N N . LYS A 1 129 ? -13.647 2.765 -6.011 1.00 91.38 129 LYS A N 1
ATOM 1072 C CA . LYS A 1 129 ? -14.795 1.980 -6.456 1.00 91.38 129 LYS A CA 1
ATOM 1073 C C . LYS A 1 129 ? -15.191 2.374 -7.867 1.00 91.38 129 LYS A C 1
ATOM 1075 O O . LYS A 1 129 ? -14.886 3.479 -8.326 1.00 91.38 129 LYS A O 1
ATOM 1080 N N . GLU A 1 130 ? -15.892 1.482 -8.544 1.00 89.31 130 GLU A N 1
ATOM 1081 C CA . GLU A 1 130 ? -16.518 1.796 -9.823 1.00 89.31 130 GLU A CA 1
ATOM 1082 C C . GLU A 1 130 ? -17.560 2.914 -9.636 1.00 89.31 130 GLU A C 1
ATOM 1084 O O . GLU A 1 130 ? -18.279 2.966 -8.636 1.00 89.31 130 GLU A O 1
ATOM 1089 N N . LYS A 1 131 ? -17.649 3.848 -10.589 1.00 88.19 131 LYS A N 1
ATOM 1090 C CA . LYS A 1 131 ? -18.588 4.980 -10.495 1.00 88.19 131 LYS A CA 1
ATOM 1091 C C . LYS A 1 131 ? -20.052 4.533 -10.479 1.00 88.19 131 LYS A C 1
ATOM 1093 O O . LYS A 1 131 ? -20.824 5.113 -9.718 1.00 88.19 131 LYS A O 1
ATOM 1098 N N . ASN A 1 132 ? -20.375 3.517 -11.283 1.00 81.00 132 ASN A N 1
ATOM 1099 C CA . ASN A 1 132 ? -21.719 2.967 -11.504 1.00 81.00 132 ASN A CA 1
ATOM 1100 C C . ASN A 1 132 ? -21.759 1.435 -11.316 1.00 81.00 132 ASN A C 1
ATOM 1102 O O . ASN A 1 132 ? -22.598 0.766 -11.914 1.00 81.00 132 ASN A O 1
ATOM 1106 N N . GLY A 1 133 ? -20.797 0.875 -10.582 1.00 72.50 133 GLY A N 1
ATOM 1107 C CA . GLY A 1 133 ? -20.635 -0.571 -10.437 1.00 72.50 133 GLY A CA 1
ATOM 1108 C C . GLY A 1 133 ? -21.057 -1.092 -9.068 1.00 72.50 133 GLY A C 1
ATOM 1109 O O . GLY A 1 133 ? -21.698 -0.402 -8.279 1.00 72.50 133 GLY A O 1
ATOM 1110 N N . THR A 1 134 ? -20.675 -2.337 -8.810 1.00 71.19 134 THR A N 1
ATOM 1111 C CA . THR A 1 134 ? -20.844 -3.043 -7.532 1.00 71.19 134 THR A CA 1
ATOM 1112 C C . THR A 1 134 ? -20.050 -2.397 -6.391 1.00 71.19 134 THR A C 1
ATOM 1114 O O . THR A 1 134 ? -19.091 -1.669 -6.649 1.00 71.19 134 THR A O 1
ATOM 1117 N N . ASP A 1 135 ? -20.334 -2.779 -5.144 1.00 79.19 135 ASP A N 1
ATOM 1118 C CA . ASP A 1 135 ? -19.594 -2.365 -3.934 1.00 79.19 135 ASP A CA 1
ATOM 1119 C C . ASP A 1 135 ? -18.183 -2.982 -3.798 1.00 79.19 135 ASP A C 1
ATOM 1121 O O . ASP A 1 135 ? -17.630 -3.131 -2.707 1.00 79.19 135 ASP A O 1
ATOM 1125 N N . ARG A 1 136 ? -17.569 -3.344 -4.928 1.00 88.94 136 ARG A N 1
ATOM 1126 C CA . ARG A 1 136 ? -16.188 -3.821 -5.007 1.00 88.94 136 ARG A CA 1
ATOM 1127 C C . ARG A 1 136 ? -15.242 -2.655 -4.776 1.00 88.94 136 ARG A C 1
ATOM 1129 O O . ARG A 1 136 ? -15.387 -1.583 -5.374 1.00 88.94 136 ARG A O 1
ATOM 1136 N N . ILE A 1 137 ? -14.251 -2.885 -3.928 1.00 93.50 137 ILE A N 1
ATOM 1137 C CA . ILE A 1 137 ? -13.249 -1.885 -3.583 1.00 93.50 137 ILE A CA 1
ATOM 1138 C C . ILE A 1 137 ? -11.914 -2.333 -4.153 1.00 93.50 137 ILE A C 1
ATOM 1140 O O . ILE A 1 137 ? -11.474 -3.456 -3.935 1.00 93.50 137 ILE A O 1
ATOM 1144 N N . PHE A 1 138 ? -11.258 -1.440 -4.876 1.00 94.88 138 PHE A N 1
ATOM 1145 C CA . PHE A 1 138 ? -9.998 -1.699 -5.550 1.00 94.88 138 PHE A CA 1
ATOM 1146 C C . PHE A 1 138 ? -8.911 -0.790 -5.014 1.00 94.88 138 PHE A C 1
ATOM 1148 O O . PHE A 1 138 ? -9.126 0.399 -4.777 1.00 94.88 138 PHE A O 1
ATOM 1155 N N . LEU A 1 139 ? -7.717 -1.337 -4.862 1.00 95.75 139 LEU A N 1
ATOM 1156 C CA . LEU A 1 139 ? -6.554 -0.587 -4.422 1.00 95.75 139 LEU A CA 1
ATOM 1157 C C . LEU A 1 139 ? -5.312 -1.147 -5.096 1.00 95.75 139 LEU A C 1
ATOM 1159 O O . LEU A 1 139 ? -5.166 -2.357 -5.270 1.00 95.75 139 LEU A O 1
ATOM 1163 N N . ASN A 1 140 ? -4.401 -0.246 -5.448 1.00 96.69 140 ASN A N 1
ATOM 1164 C CA . ASN A 1 140 ? -3.158 -0.607 -6.098 1.00 96.69 140 ASN A CA 1
ATOM 1165 C C . ASN A 1 140 ? -1.984 -0.440 -5.145 1.00 96.69 140 ASN A C 1
ATOM 1167 O O . ASN A 1 140 ? -1.839 0.590 -4.482 1.00 96.69 140 ASN A O 1
ATOM 1171 N N . ILE A 1 141 ? -1.101 -1.433 -5.148 1.00 97.31 141 ILE A N 1
ATOM 1172 C CA . ILE A 1 141 ? 0.241 -1.315 -4.592 1.00 97.31 141 ILE A CA 1
ATOM 1173 C C . ILE A 1 141 ? 1.209 -1.167 -5.751 1.00 97.31 141 ILE A C 1
ATOM 1175 O O . ILE A 1 141 ? 1.314 -2.034 -6.615 1.00 97.31 141 ILE A O 1
ATOM 1179 N N . HIS A 1 142 ? 1.950 -0.076 -5.737 1.00 94.81 142 HIS A N 1
ATOM 1180 C CA . HIS A 1 142 ? 2.925 0.255 -6.751 1.00 94.81 142 HIS A CA 1
ATOM 1181 C C . HIS A 1 142 ? 4.334 0.096 -6.198 1.00 94.81 142 HIS A C 1
ATOM 1183 O O . HIS A 1 142 ? 4.800 0.891 -5.382 1.00 94.81 142 HIS A O 1
ATOM 1189 N N . GLU A 1 143 ? 5.032 -0.927 -6.671 1.00 94.81 143 GLU A N 1
ATOM 1190 C CA . GLU A 1 143 ? 6.444 -1.152 -6.402 1.00 94.81 143 GLU A CA 1
ATOM 1191 C C . GLU A 1 143 ? 7.258 -0.578 -7.569 1.00 94.81 143 GLU A C 1
ATOM 1193 O O . GLU A 1 143 ? 7.447 -1.197 -8.618 1.00 94.81 143 GLU A O 1
ATOM 1198 N N . THR A 1 144 ? 7.715 0.661 -7.399 1.00 91.75 144 THR A N 1
ATOM 1199 C CA . THR A 1 144 ? 8.449 1.383 -8.440 1.00 91.75 144 THR A CA 1
ATOM 1200 C C . THR A 1 144 ? 9.939 1.072 -8.378 1.00 91.75 144 THR A C 1
ATOM 1202 O O . THR A 1 144 ? 10.584 1.281 -7.344 1.00 91.75 144 THR A O 1
ATOM 1205 N N . HIS A 1 145 ? 10.505 0.672 -9.515 1.00 91.38 145 HIS A N 1
ATOM 1206 C CA . HIS A 1 145 ? 11.941 0.544 -9.764 1.00 91.38 145 HIS A CA 1
ATOM 1207 C C . HIS A 1 145 ? 12.436 1.661 -10.691 1.00 91.38 145 HIS A C 1
ATOM 1209 O O . HIS A 1 145 ? 11.696 2.570 -11.049 1.00 91.38 145 HIS A O 1
ATOM 1215 N N . LYS A 1 146 ? 13.719 1.623 -11.068 1.00 86.75 146 LYS A N 1
ATOM 1216 C CA . LYS A 1 146 ? 14.313 2.645 -11.945 1.00 86.75 146 LYS A CA 1
ATOM 1217 C C . LYS A 1 146 ? 13.666 2.676 -13.336 1.00 86.75 146 LYS A C 1
ATOM 1219 O O . LYS A 1 146 ? 13.402 3.765 -13.847 1.00 86.75 146 LYS A O 1
ATOM 1224 N N . ASP A 1 147 ? 13.431 1.486 -13.885 1.00 86.19 147 ASP A N 1
ATOM 1225 C CA . ASP A 1 147 ? 13.036 1.270 -15.281 1.00 86.19 147 ASP A CA 1
ATOM 1226 C C . ASP A 1 147 ? 11.783 0.377 -15.395 1.00 86.19 147 ASP A C 1
ATOM 1228 O O . ASP A 1 147 ? 11.312 0.095 -16.488 1.00 86.19 147 ASP A O 1
ATOM 1232 N N . ILE A 1 148 ? 11.237 -0.073 -14.259 1.00 89.81 148 ILE A N 1
ATOM 1233 C CA . ILE A 1 148 ? 10.097 -0.994 -14.186 1.00 89.81 148 ILE A CA 1
ATOM 1234 C C . ILE A 1 148 ? 9.121 -0.483 -13.130 1.00 89.81 148 ILE A C 1
ATOM 1236 O O . ILE A 1 148 ? 9.531 -0.045 -12.050 1.00 89.81 148 ILE A O 1
ATOM 1240 N N . TYR A 1 149 ? 7.834 -0.585 -13.422 1.00 89.38 149 TYR A N 1
ATOM 1241 C CA . TYR A 1 149 ? 6.746 -0.350 -12.494 1.00 89.38 149 TYR A CA 1
ATOM 1242 C C . TYR A 1 149 ? 5.977 -1.652 -12.302 1.00 89.38 149 TYR A C 1
ATOM 1244 O O . TYR A 1 149 ? 5.473 -2.231 -13.259 1.00 89.38 149 TYR A O 1
ATOM 1252 N N . VAL A 1 150 ? 5.927 -2.152 -11.070 1.00 94.31 150 VAL A N 1
ATOM 1253 C CA . VAL A 1 150 ? 5.125 -3.332 -10.749 1.00 94.31 150 VAL A CA 1
ATOM 1254 C C . VAL A 1 150 ? 3.885 -2.862 -10.010 1.00 94.31 150 VAL A C 1
ATOM 1256 O O . VAL A 1 150 ? 3.994 -2.229 -8.959 1.00 94.31 150 VAL A O 1
ATOM 1259 N N . THR A 1 151 ? 2.715 -3.180 -10.553 1.00 95.56 151 THR A N 1
ATOM 1260 C CA . THR A 1 151 ? 1.426 -2.866 -9.936 1.00 95.56 151 THR A CA 1
ATOM 1261 C C . THR A 1 151 ? 0.778 -4.151 -9.458 1.00 95.56 151 THR A C 1
ATOM 1263 O O . THR A 1 151 ? 0.541 -5.064 -10.244 1.00 95.56 151 THR A O 1
ATOM 1266 N N . TYR A 1 152 ? 0.475 -4.223 -8.170 1.00 97.25 152 TYR A N 1
ATOM 1267 C CA . TYR A 1 152 ? -0.388 -5.253 -7.615 1.00 97.25 152 TYR A CA 1
ATOM 1268 C C . TYR A 1 152 ? -1.776 -4.656 -7.445 1.00 97.25 152 TYR A C 1
ATOM 1270 O O . TYR A 1 152 ? -1.945 -3.673 -6.725 1.00 97.25 152 TYR A O 1
ATOM 1278 N N . TYR A 1 153 ? -2.742 -5.244 -8.130 1.00 96.56 153 TYR A N 1
ATOM 1279 C CA . TYR A 1 153 ? -4.143 -4.870 -8.058 1.00 96.56 153 TYR A CA 1
ATOM 1280 C C . TYR A 1 153 ? -4.799 -5.742 -7.004 1.00 96.56 153 TYR A C 1
ATOM 1282 O O . TYR A 1 153 ? -4.722 -6.967 -7.103 1.00 96.56 153 TYR A O 1
ATOM 1290 N N . LEU A 1 154 ? -5.410 -5.125 -6.001 1.00 97.69 154 LEU A N 1
ATOM 1291 C CA . LEU A 1 154 ? -6.112 -5.820 -4.932 1.00 97.69 154 LEU A CA 1
ATOM 1292 C C . LEU A 1 154 ? -7.600 -5.490 -5.008 1.00 97.69 154 LEU A C 1
ATOM 1294 O O . LEU A 1 154 ? -7.969 -4.321 -5.129 1.00 97.69 154 LEU A O 1
ATOM 1298 N N . GLU A 1 155 ? -8.433 -6.517 -4.892 1.00 95.94 155 GLU A N 1
ATOM 1299 C CA . GLU A 1 155 ? -9.872 -6.391 -4.696 1.00 95.94 155 GLU A CA 1
ATOM 1300 C C . GLU A 1 155 ? -10.237 -6.729 -3.255 1.00 95.94 155 GLU A C 1
ATOM 1302 O O . GLU A 1 155 ? -9.829 -7.756 -2.711 1.00 95.94 155 GLU A O 1
ATOM 1307 N N . PHE A 1 156 ? -11.059 -5.873 -2.664 1.00 95.00 156 PHE A N 1
ATOM 1308 C CA . PHE A 1 156 ? -11.596 -6.006 -1.327 1.00 95.00 156 PHE A CA 1
ATOM 1309 C C . PHE A 1 156 ? -13.117 -6.106 -1.373 1.00 95.00 156 PHE A C 1
ATOM 1311 O O . PHE A 1 156 ? -13.778 -5.453 -2.187 1.00 95.00 156 PHE A O 1
ATOM 1318 N N . ASN A 1 157 ? -13.671 -6.870 -0.434 1.00 89.88 157 ASN A N 1
ATOM 1319 C CA . ASN A 1 157 ? -15.071 -6.719 -0.062 1.00 89.88 157 ASN A CA 1
ATOM 1320 C C . ASN A 1 157 ? -15.257 -5.527 0.895 1.00 89.88 157 ASN A C 1
ATOM 1322 O O . ASN A 1 157 ? -14.296 -4.973 1.430 1.00 89.88 157 ASN A O 1
ATOM 1326 N N . GLU A 1 158 ? -16.512 -5.184 1.179 1.00 83.06 158 GLU A N 1
ATOM 1327 C CA . GLU A 1 158 ? -16.880 -4.091 2.094 1.00 83.06 158 GLU A CA 1
ATOM 1328 C C . GLU A 1 158 ? -16.352 -4.265 3.528 1.00 83.06 158 GLU A C 1
ATOM 1330 O O . GLU A 1 158 ? -16.252 -3.299 4.281 1.00 83.06 158 GLU A O 1
ATOM 1335 N N . LYS A 1 159 ? -15.994 -5.495 3.919 1.00 86.75 159 LYS A N 1
ATOM 1336 C CA . LYS A 1 159 ? -15.428 -5.817 5.237 1.00 86.75 159 LYS A CA 1
ATOM 1337 C C . LYS A 1 159 ? -13.906 -5.647 5.287 1.00 86.75 159 LYS A C 1
ATOM 1339 O O . LYS A 1 159 ? -13.302 -5.961 6.309 1.00 86.75 159 LYS A O 1
ATOM 1344 N N . GLY A 1 160 ? -13.270 -5.212 4.197 1.00 88.81 160 GLY A N 1
ATOM 1345 C CA . GLY A 1 160 ? -11.816 -5.053 4.121 1.00 88.81 160 GLY A CA 1
ATOM 1346 C C . GLY A 1 160 ? -11.052 -6.358 3.938 1.00 88.81 160 GLY A C 1
ATOM 1347 O O . GLY A 1 160 ? -9.848 -6.399 4.173 1.00 88.81 160 GLY A O 1
ATOM 1348 N N . GLN A 1 161 ? -11.712 -7.437 3.521 1.00 93.94 161 GLN A N 1
ATOM 1349 C CA . GLN A 1 161 ? -11.032 -8.692 3.212 1.00 93.94 161 GLN A CA 1
ATOM 1350 C C . GLN A 1 161 ? -10.609 -8.696 1.746 1.00 93.94 161 GLN A C 1
ATOM 1352 O O . GLN A 1 161 ? -11.426 -8.392 0.878 1.00 93.94 161 GLN A O 1
ATOM 1357 N N . ILE A 1 162 ? -9.358 -9.079 1.474 1.00 95.75 162 ILE A N 1
ATOM 1358 C CA . ILE A 1 162 ? -8.858 -9.262 0.106 1.00 95.75 162 ILE A CA 1
ATOM 1359 C C . ILE A 1 162 ? -9.537 -10.496 -0.494 1.00 95.75 162 ILE A C 1
ATOM 1361 O O . ILE A 1 162 ? -9.352 -11.606 0.009 1.00 95.75 162 ILE A O 1
ATOM 1365 N N . ILE A 1 163 ? -10.318 -10.289 -1.551 1.00 94.94 163 ILE A N 1
ATOM 1366 C CA . ILE A 1 163 ? -11.055 -11.338 -2.265 1.00 94.94 163 ILE A CA 1
ATOM 1367 C C . ILE A 1 163 ? -10.207 -11.917 -3.388 1.00 94.94 163 ILE A C 1
ATOM 1369 O O . ILE A 1 163 ? -10.106 -13.135 -3.518 1.00 94.94 163 ILE A O 1
ATOM 1373 N N . ASP A 1 164 ? -9.571 -11.044 -4.164 1.00 95.75 164 ASP A N 1
ATOM 1374 C CA . ASP A 1 164 ? -8.740 -11.436 -5.292 1.00 95.75 164 ASP A CA 1
ATOM 1375 C C . ASP A 1 164 ? -7.612 -10.422 -5.512 1.00 95.75 164 ASP A C 1
ATOM 1377 O O . ASP A 1 164 ? -7.632 -9.301 -4.990 1.00 95.75 164 ASP A O 1
ATOM 1381 N N . TRP A 1 165 ? -6.585 -10.832 -6.248 1.00 96.75 165 TRP A N 1
ATOM 1382 C CA . TRP A 1 165 ? -5.478 -9.965 -6.611 1.00 96.75 165 TRP A CA 1
ATOM 1383 C C . TRP A 1 165 ? -4.766 -10.444 -7.872 1.00 96.75 165 TRP A C 1
ATOM 1385 O O . TRP A 1 165 ? -4.682 -11.633 -8.169 1.00 96.75 165 TRP A O 1
ATOM 1395 N N . CYS A 1 166 ? -4.148 -9.502 -8.573 1.00 95.19 166 CYS A N 1
ATOM 1396 C CA . CYS A 1 166 ? -3.292 -9.811 -9.707 1.00 95.19 166 CYS A CA 1
ATOM 1397 C C . CYS A 1 166 ? -2.108 -8.847 -9.798 1.00 95.19 166 CYS A C 1
ATOM 1399 O O . CYS A 1 166 ? -2.032 -7.837 -9.098 1.00 95.19 166 CYS A O 1
ATOM 1401 N N . LYS A 1 167 ? -1.141 -9.188 -10.651 1.00 95.00 167 LYS A N 1
ATOM 1402 C CA . LYS A 1 167 ? 0.100 -8.436 -10.846 1.00 95.00 167 LYS A CA 1
ATOM 1403 C C . LYS A 1 167 ? 0.208 -7.979 -12.298 1.00 95.00 167 LYS A C 1
ATOM 1405 O O . LYS A 1 167 ? 0.142 -8.804 -13.202 1.00 95.00 167 LYS A O 1
ATOM 1410 N N . GLY A 1 168 ? 0.445 -6.689 -12.498 1.00 92.88 168 GLY A N 1
ATOM 1411 C CA . GLY A 1 168 ? 0.858 -6.085 -13.762 1.00 92.88 168 GLY A CA 1
ATOM 1412 C C . GLY A 1 168 ? 2.297 -5.582 -13.689 1.00 92.88 168 GLY A C 1
ATOM 1413 O O . GLY A 1 168 ? 2.806 -5.259 -12.611 1.00 92.88 168 GLY A O 1
ATOM 1414 N N . ILE A 1 169 ? 2.962 -5.545 -14.839 1.00 91.50 169 ILE A N 1
ATOM 1415 C CA . ILE A 1 169 ? 4.319 -5.023 -14.986 1.00 91.50 169 ILE A CA 1
ATOM 1416 C C . ILE A 1 169 ? 4.315 -4.087 -16.187 1.00 91.50 169 ILE A C 1
ATOM 1418 O O . ILE A 1 169 ? 3.961 -4.512 -17.284 1.00 91.50 169 ILE A O 1
ATOM 1422 N N . ASP A 1 170 ? 4.753 -2.855 -15.967 1.00 86.19 170 ASP A N 1
ATOM 1423 C CA . ASP A 1 170 ? 4.931 -1.845 -17.001 1.00 86.19 170 ASP A CA 1
ATOM 1424 C C . ASP A 1 170 ? 6.413 -1.452 -17.070 1.00 86.19 170 ASP A C 1
ATOM 1426 O O . ASP A 1 170 ? 7.069 -1.231 -16.045 1.00 86.19 170 ASP A O 1
ATOM 1430 N N . GLU A 1 171 ? 6.962 -1.364 -18.278 1.00 84.06 171 GLU A N 1
ATOM 1431 C CA . GLU A 1 171 ? 8.330 -0.893 -18.507 1.00 84.06 171 GLU A CA 1
ATOM 1432 C C . GLU A 1 171 ? 8.338 0.613 -18.779 1.00 84.06 171 GLU A C 1
ATOM 1434 O O . GLU A 1 171 ? 7.511 1.140 -19.524 1.00 84.06 171 GLU A O 1
ATOM 1439 N N . ILE A 1 172 ? 9.294 1.327 -18.183 1.00 76.19 172 ILE A N 1
ATOM 1440 C CA . ILE A 1 172 ? 9.453 2.764 -18.410 1.00 76.19 172 ILE A CA 1
ATOM 1441 C C . ILE A 1 172 ? 10.358 2.957 -19.626 1.00 76.19 172 ILE A C 1
ATOM 1443 O O . ILE A 1 172 ? 11.585 2.935 -19.512 1.00 76.19 172 ILE A O 1
ATOM 1447 N N . ILE A 1 173 ? 9.755 3.198 -20.789 1.00 71.94 173 ILE A N 1
ATOM 1448 C CA . ILE A 1 173 ? 10.493 3.571 -22.000 1.00 71.94 173 ILE A CA 1
ATOM 1449 C C . ILE A 1 173 ? 10.853 5.058 -21.908 1.00 71.94 173 ILE A C 1
ATOM 1451 O O . ILE A 1 173 ? 9.982 5.925 -21.936 1.00 71.94 173 ILE A O 1
ATOM 1455 N N . ARG A 1 174 ? 12.149 5.368 -21.792 1.00 65.06 174 ARG A N 1
ATOM 1456 C CA . ARG A 1 174 ? 12.656 6.746 -21.877 1.00 65.06 174 ARG A CA 1
ATOM 1457 C C . ARG A 1 174 ? 13.118 7.013 -23.305 1.00 65.06 174 ARG A C 1
ATOM 1459 O O . ARG A 1 174 ? 14.151 6.495 -23.717 1.00 65.06 174 ARG A O 1
ATOM 1466 N N . THR A 1 175 ? 12.359 7.806 -24.050 1.00 58.19 175 THR A N 1
ATOM 1467 C C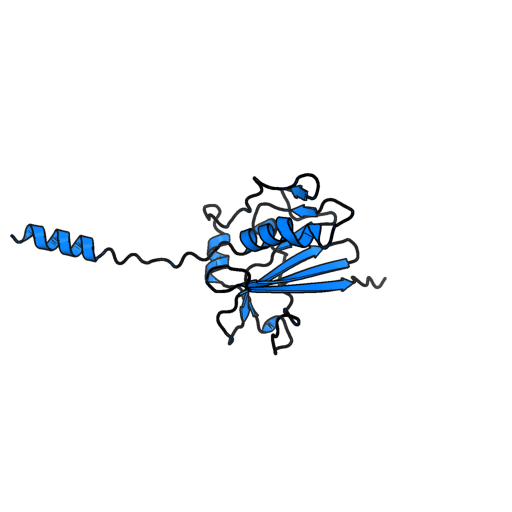A . THR A 1 175 ? 12.811 8.368 -25.328 1.00 58.19 175 THR A CA 1
ATOM 1468 C C . THR A 1 175 ? 13.717 9.565 -25.038 1.00 58.19 175 THR A C 1
ATOM 1470 O O . THR A 1 175 ? 13.291 10.484 -24.335 1.00 58.19 175 THR A O 1
ATOM 1473 N N . TYR A 1 176 ? 14.961 9.511 -25.518 1.00 57.69 176 TYR A N 1
ATOM 1474 C CA . TYR A 1 176 ? 15.941 10.602 -25.460 1.00 57.69 176 TYR A CA 1
ATOM 1475 C C . TYR A 1 176 ? 15.880 11.453 -26.723 1.00 57.69 176 TYR A C 1
ATOM 1477 O O . TYR A 1 176 ? 15.628 10.861 -27.797 1.00 57.69 176 TYR A O 1
#

pLDDT: mean 84.49, std 14.44, range [41.53, 97.81]

Foldseek 3Di:
DVVVVVVVVVVVVPPPPVVVDFPLLVLLVVVCCQPPVCVVPPDPDAAEEEWFPVQQADPDPPDDDCPPPPDPDDDPVQKDAPVVVVVQCPDPPHPNGTHDCVVPDPVRHDYDHHNDDADQYWHKHHWMDGPPDDQKIWIWIWGDHPFKIKIKIFIAHRNSDTPDIDIDMDTRDDDD

Mean predicted aligned error: 8.52 Å

Radius of gyration: 19.89 Å; Cα contacts (8 Å, |Δi|>4): 284; chains: 1; bounding box: 61×29×64 Å

Nearest PDB structures (foldseek):
  6c7p-assembly1_B  TM=7.856E-01  e=1.129E+00  Synechocystis sp. PCC 6803 substr. Kazusa
  6c7p-assembly2_A  TM=7.430E-01  e=1.525E+00  Synechocystis sp. PCC 6803 substr. Kazusa
  4ipb-assembly2_B  TM=5.130E-01  e=5.167E-01  Bacteroides ovatus ATCC 8483
  8bk2-assembly2_B  TM=5.572E-01  e=6.457E+00  Neisseria meningitidis serogroup B